Protein AF-A0A952S7L9-F1 (afdb_monomer_lite)

Radius of gyration: 19.77 Å; chains: 1; bounding box: 55×41×51 Å

Secondary structure (DSSP, 8-state):
----SS---------------------------PPPSS-HHHHHHHHH--SHHHHHHHHHHHHHHHHHHTT---S-----TTTTTTS-PPP---HHHHHHHHHHHHHHHHHHHHHHHHH-TTTTT-STTTT-HHHHHHHHHHHHHHHHHHHHHHHHHH---HHHHHHHHHHHHHHHHHHHHHTTSPPPP-

Sequence (190 aa):
MKTTFFSRIGSLAFRCAASGICLLCLASVSDGQRRDYLIDEEIEIVRENQDIDVRIDVLVKMIDRRFTAIGSDTGGWKIKDKESPVWGTLPELSRADTLWDIRQIMTKAMEDIDTIAERDSDALMQNRTSGKLFPKAVKSLEKAAKRYLPKLRELSAAITDDRERGPVETLIEMCEDIIQAASTIPEPKK

pLDDT: mean 82.58, std 19.31, range [35.84, 98.56]

Foldseek 3Di:
DDDDPDDDDDDDDDDDDDDDDDDDDPPPPDPPPPDDLADPLLVVCLVVPPQLLSNLVSLLVVLQVLCVVLVHHLVDDDDDPVCDVSRDDDDPDDNLSSLVSSLVSLVVNSVSLVVLVVVDVVCCQDDPPGNQRSLSSLVVLLVSLVSCQVSLVVVLVVDPDPSNNVSSVSSNVSSVVSNVVSVVRDHGDD

Structure (mmCIF, N/CA/C/O backbone):
data_AF-A0A952S7L9-F1
#
_entry.id   AF-A0A952S7L9-F1
#
loop_
_atom_site.group_PDB
_atom_site.id
_atom_site.type_symbol
_atom_site.label_atom_id
_atom_site.label_alt_id
_atom_site.label_comp_id
_atom_site.label_asym_id
_atom_site.label_entity_id
_atom_site.label_seq_id
_atom_site.pdbx_PDB_ins_code
_atom_site.Cartn_x
_atom_site.Cartn_y
_atom_site.Cartn_z
_atom_site.occupancy
_atom_site.B_iso_or_equiv
_atom_site.auth_seq_id
_atom_site.auth_comp_id
_atom_site.auth_asym_id
_atom_site.auth_atom_id
_atom_site.pdbx_PDB_model_num
ATOM 1 N N . MET A 1 1 ? 13.095 4.972 15.370 1.00 35.84 1 MET A N 1
ATOM 2 C CA . MET A 1 1 ? 13.728 3.718 14.912 1.00 35.84 1 MET A CA 1
ATOM 3 C C . MET A 1 1 ? 13.575 3.725 13.398 1.00 35.84 1 MET A C 1
ATOM 5 O O . MET A 1 1 ? 12.464 3.582 12.930 1.00 35.84 1 MET A O 1
ATOM 9 N N . LYS A 1 2 ? 14.619 4.117 12.655 1.00 37.62 2 LYS A N 1
ATOM 10 C CA . LYS A 1 2 ? 14.550 4.361 11.203 1.00 37.62 2 LYS A CA 1
ATOM 11 C C . LYS A 1 2 ? 14.842 3.049 10.479 1.00 37.62 2 LYS A C 1
ATOM 13 O O . LYS A 1 2 ? 15.997 2.630 10.451 1.00 37.62 2 LYS A O 1
ATOM 18 N N . THR A 1 3 ? 13.822 2.377 9.964 1.00 43.84 3 THR A N 1
ATOM 19 C CA . THR A 1 3 ? 14.004 1.233 9.068 1.00 43.84 3 THR A CA 1
ATOM 20 C C . THR A 1 3 ? 14.387 1.744 7.686 1.00 43.84 3 THR A C 1
ATOM 22 O O . THR A 1 3 ? 13.720 2.569 7.079 1.00 43.84 3 THR A O 1
ATOM 25 N N . THR A 1 4 ? 15.563 1.309 7.263 1.00 44.88 4 THR A N 1
ATOM 26 C CA . THR A 1 4 ? 16.287 1.683 6.055 1.00 44.88 4 THR A CA 1
ATOM 27 C C . THR A 1 4 ? 15.625 1.103 4.808 1.00 44.88 4 THR A C 1
ATOM 29 O O . THR A 1 4 ? 15.735 -0.096 4.578 1.00 44.88 4 THR A O 1
ATOM 32 N N . PHE A 1 5 ? 15.018 1.966 3.994 1.00 50.28 5 PHE A N 1
ATOM 33 C CA . PHE A 1 5 ? 14.479 1.641 2.668 1.00 50.28 5 PHE A CA 1
ATOM 34 C C . PHE A 1 5 ? 15.572 1.538 1.575 1.00 50.28 5 PHE A C 1
ATOM 36 O O . PHE A 1 5 ? 15.296 1.075 0.485 1.00 50.28 5 PHE A O 1
ATOM 43 N N . PHE A 1 6 ? 16.833 1.933 1.843 1.00 52.16 6 PHE A N 1
ATOM 44 C CA . PHE A 1 6 ? 17.870 2.013 0.788 1.00 52.16 6 PHE A CA 1
ATOM 45 C C . PHE A 1 6 ? 19.322 1.703 1.205 1.00 52.16 6 PHE A C 1
ATOM 47 O O . PHE A 1 6 ? 20.266 2.263 0.652 1.00 52.16 6 PHE A O 1
ATOM 54 N N . SER A 1 7 ? 19.578 0.838 2.192 1.00 40.75 7 SER A N 1
ATOM 55 C CA . SER A 1 7 ? 20.981 0.556 2.550 1.00 40.75 7 SER A CA 1
ATOM 56 C C . SER A 1 7 ? 21.203 -0.817 3.155 1.00 40.75 7 SER A C 1
ATOM 58 O O . SER A 1 7 ? 21.017 -0.961 4.359 1.00 40.75 7 SER A O 1
ATOM 60 N N . ARG A 1 8 ? 21.665 -1.783 2.339 1.00 45.47 8 ARG A N 1
ATOM 61 C CA . ARG A 1 8 ? 22.588 -2.869 2.740 1.00 45.47 8 ARG A CA 1
ATOM 62 C C . ARG A 1 8 ? 23.403 -3.397 1.550 1.00 45.47 8 ARG A C 1
ATOM 64 O O . ARG A 1 8 ? 23.177 -4.497 1.060 1.00 45.47 8 ARG A O 1
ATOM 71 N N . ILE A 1 9 ? 24.421 -2.636 1.151 1.00 46.72 9 ILE A N 1
ATOM 72 C CA . ILE A 1 9 ? 25.594 -3.172 0.447 1.00 46.72 9 ILE A CA 1
ATOM 73 C C . ILE A 1 9 ? 26.689 -3.403 1.494 1.00 46.72 9 ILE A C 1
ATOM 75 O O . ILE A 1 9 ? 27.082 -2.475 2.194 1.00 46.72 9 ILE A O 1
ATOM 79 N N . GLY A 1 10 ? 27.195 -4.636 1.558 1.00 36.59 10 GLY A N 1
ATOM 80 C CA . GLY A 1 10 ? 28.499 -4.959 2.140 1.00 36.59 10 GLY A CA 1
ATOM 81 C C . GLY A 1 10 ? 28.515 -5.306 3.632 1.00 36.59 10 GLY A C 1
ATOM 82 O O . GLY A 1 10 ? 28.509 -4.442 4.497 1.00 36.59 10 GLY A O 1
ATOM 83 N N . SER A 1 11 ? 28.683 -6.588 3.950 1.00 38.06 11 SER A N 1
ATOM 84 C CA . SER A 1 11 ? 30.008 -7.144 4.268 1.00 38.06 11 SER A CA 1
ATOM 85 C C . SER A 1 11 ? 29.859 -8.412 5.108 1.00 38.06 11 SER A C 1
ATOM 87 O O . SER A 1 11 ? 29.390 -8.407 6.246 1.00 38.06 11 SER A O 1
ATOM 89 N N . LEU A 1 12 ? 30.258 -9.513 4.483 1.00 43.88 12 LEU A N 1
ATOM 90 C CA . LEU A 1 12 ? 30.374 -10.852 5.029 1.00 43.88 12 LEU A CA 1
ATOM 91 C C . LEU A 1 12 ? 31.632 -10.902 5.915 1.00 43.88 12 LEU A C 1
ATOM 93 O O . LEU A 1 12 ? 32.733 -10.686 5.415 1.00 43.88 12 LEU A O 1
ATOM 97 N N . ALA A 1 13 ? 31.508 -11.221 7.204 1.00 44.34 13 ALA A N 1
ATOM 98 C CA . ALA A 1 13 ? 32.660 -11.623 8.014 1.00 44.34 13 ALA A CA 1
ATOM 99 C C . ALA A 1 13 ? 32.250 -12.631 9.092 1.00 44.34 13 ALA A C 1
ATOM 101 O O . ALA A 1 13 ? 31.843 -12.315 10.206 1.00 44.34 13 ALA A O 1
ATOM 102 N N . PHE A 1 14 ? 32.383 -13.877 8.669 1.00 45.28 14 PHE A N 1
ATOM 103 C CA . PHE A 1 14 ? 32.383 -15.128 9.401 1.00 45.28 14 PHE A CA 1
ATOM 104 C C . PHE A 1 14 ? 33.461 -15.144 10.497 1.00 45.28 14 PHE A C 1
ATOM 106 O O . PHE A 1 14 ? 34.633 -15.021 10.154 1.00 45.28 14 PHE A O 1
ATOM 113 N N . ARG A 1 15 ? 33.114 -15.384 11.772 1.00 50.47 15 ARG A N 1
ATOM 114 C CA . ARG A 1 15 ? 34.020 -16.027 12.748 1.00 50.47 15 ARG A CA 1
ATOM 115 C C . ARG A 1 15 ? 33.256 -16.808 13.821 1.00 50.47 15 ARG A C 1
ATOM 117 O O . ARG A 1 15 ? 32.586 -16.239 14.674 1.00 50.47 15 ARG A O 1
ATOM 124 N N . CYS A 1 16 ? 33.432 -18.125 13.761 1.00 43.03 16 CYS A N 1
ATOM 125 C CA . CYS A 1 16 ? 33.101 -19.110 14.781 1.00 43.03 16 CYS A CA 1
ATOM 126 C C . CYS A 1 16 ? 33.876 -18.877 16.088 1.00 43.03 16 CYS A C 1
ATOM 128 O O . CYS A 1 16 ? 35.082 -18.640 16.049 1.00 43.03 16 CYS A O 1
ATOM 130 N N . ALA A 1 17 ? 33.221 -19.097 17.227 1.00 48.28 17 ALA A N 1
ATOM 131 C CA . ALA A 1 17 ? 33.862 -19.587 18.446 1.00 48.28 17 ALA A CA 1
ATOM 132 C C . ALA A 1 17 ? 32.825 -20.359 19.275 1.00 48.28 17 ALA A C 1
ATOM 134 O O . ALA A 1 17 ? 31.768 -19.838 19.621 1.00 48.28 17 ALA A O 1
ATOM 135 N N . ALA A 1 18 ? 33.126 -21.631 19.519 1.00 50.91 18 ALA A N 1
ATOM 136 C CA . ALA A 1 18 ? 32.306 -22.586 20.244 1.00 50.91 18 ALA A CA 1
ATOM 137 C C . ALA A 1 18 ? 32.380 -22.371 21.763 1.00 50.91 18 ALA A C 1
ATOM 139 O O . ALA A 1 18 ? 33.457 -22.094 22.284 1.00 50.91 18 ALA A O 1
ATOM 140 N N . SER A 1 19 ? 31.272 -22.598 22.474 1.00 53.25 19 SER A N 1
ATOM 141 C CA . SER A 1 19 ? 31.301 -23.195 23.816 1.00 53.25 19 SER A CA 1
ATOM 142 C C . SER A 1 19 ? 29.902 -23.661 24.218 1.00 53.25 19 SER A C 1
ATOM 144 O O . SER A 1 19 ? 28.933 -22.912 24.114 1.00 53.25 19 SER A O 1
ATOM 146 N N . GLY A 1 20 ? 29.799 -24.932 24.604 1.00 54.19 20 GLY A N 1
ATOM 147 C CA . GLY A 1 20 ? 28.541 -25.631 24.833 1.00 54.19 20 GLY A CA 1
ATOM 148 C C . GLY A 1 20 ? 27.925 -25.364 26.202 1.00 54.19 20 GLY A C 1
ATOM 149 O O . GLY A 1 20 ? 28.602 -25.455 27.220 1.00 54.19 20 GLY A O 1
ATOM 150 N N . ILE A 1 21 ? 26.611 -25.133 26.198 1.00 59.97 21 ILE A N 1
ATOM 151 C CA . ILE A 1 21 ? 25.684 -25.307 27.319 1.00 59.97 21 ILE A CA 1
ATOM 152 C C . ILE A 1 21 ? 24.427 -25.961 26.731 1.00 59.97 21 ILE A C 1
ATOM 154 O O . ILE A 1 21 ? 23.798 -25.427 25.820 1.00 59.97 21 ILE A O 1
ATOM 158 N N . CYS A 1 22 ? 24.101 -27.154 27.227 1.00 51.38 22 CYS A N 1
ATOM 159 C CA . CYS A 1 22 ? 22.925 -27.927 26.845 1.00 51.38 22 CYS A CA 1
ATOM 160 C C . CYS A 1 22 ? 21.703 -27.349 27.575 1.00 51.38 22 CYS A C 1
ATOM 162 O O . CYS A 1 22 ? 21.487 -27.637 28.752 1.00 51.38 22 CYS A O 1
ATOM 164 N N . LEU A 1 23 ? 20.945 -26.489 26.888 1.00 55.47 23 LEU A N 1
ATOM 165 C CA . LEU A 1 23 ? 19.723 -25.861 27.390 1.00 55.47 23 LEU A CA 1
ATOM 166 C C . LEU A 1 23 ? 18.498 -26.665 26.927 1.00 55.47 23 LEU A C 1
ATOM 168 O O . LEU A 1 23 ? 18.340 -26.937 25.740 1.00 55.47 23 LEU A O 1
ATOM 172 N N . LEU A 1 24 ? 17.641 -27.040 27.876 1.00 47.09 24 LEU A N 1
ATOM 173 C CA . LEU A 1 24 ? 16.352 -27.705 27.668 1.00 47.09 24 LEU A CA 1
ATOM 174 C C . LEU A 1 24 ? 15.485 -26.945 26.646 1.00 47.09 24 LEU A C 1
ATOM 176 O O . LEU A 1 24 ? 14.981 -25.860 26.932 1.00 47.09 24 LEU A O 1
ATOM 180 N N . CYS A 1 25 ? 15.291 -27.528 25.462 1.00 45.00 25 CYS A N 1
ATOM 181 C CA . CYS A 1 25 ? 14.387 -27.012 24.440 1.00 45.00 25 CYS A CA 1
ATOM 182 C C . CYS A 1 25 ? 12.934 -27.365 24.790 1.00 45.00 25 CYS A C 1
ATOM 184 O O . CYS A 1 25 ? 12.420 -28.405 24.381 1.00 45.00 25 CYS A O 1
ATOM 186 N N . LEU A 1 26 ? 12.253 -26.480 25.517 1.00 52.62 26 LEU A N 1
ATOM 187 C CA . LEU A 1 26 ? 10.797 -26.393 25.433 1.00 52.62 26 LEU A CA 1
ATOM 188 C C . LEU A 1 26 ? 10.470 -25.787 24.065 1.00 52.62 26 LEU A C 1
ATOM 190 O O . LEU A 1 26 ? 10.567 -24.578 23.871 1.00 52.62 26 LEU A O 1
ATOM 194 N N . ALA A 1 27 ? 10.151 -26.642 23.095 1.00 50.84 27 ALA A N 1
ATOM 195 C CA . ALA A 1 27 ? 9.596 -26.216 21.821 1.00 50.84 27 ALA A CA 1
ATOM 196 C C . ALA A 1 27 ? 8.158 -25.737 22.055 1.00 50.84 27 ALA A C 1
ATOM 198 O O . ALA A 1 27 ? 7.199 -26.490 21.900 1.00 50.84 27 ALA A O 1
ATOM 199 N N . SER A 1 28 ? 7.996 -24.478 22.453 1.00 52.97 28 SER A N 1
ATOM 200 C CA . SER A 1 28 ? 6.755 -23.759 22.198 1.00 52.97 28 SER A CA 1
ATOM 201 C C . SER A 1 28 ? 6.639 -23.629 20.682 1.00 52.97 28 SER A C 1
ATOM 203 O O . SER A 1 28 ? 7.270 -22.769 20.066 1.00 52.97 28 SER A O 1
ATOM 205 N N . VAL A 1 29 ? 5.848 -24.511 20.069 1.00 47.50 29 VAL A N 1
ATOM 206 C CA . VAL A 1 29 ? 5.261 -24.253 18.753 1.00 47.50 29 VAL A CA 1
ATOM 207 C C . VAL A 1 29 ? 4.330 -23.067 18.966 1.00 47.50 29 VAL A C 1
ATOM 209 O O . VAL A 1 29 ? 3.180 -23.208 19.365 1.00 47.50 29 VAL A O 1
ATOM 212 N N . SER A 1 30 ? 4.887 -21.866 18.851 1.00 47.28 30 SER A N 1
ATOM 213 C CA . SER A 1 30 ? 4.086 -20.663 18.737 1.00 47.28 30 SER A CA 1
ATOM 214 C C . SER A 1 30 ? 3.396 -20.767 17.384 1.00 47.28 30 SER A C 1
ATOM 216 O O . SER A 1 30 ? 4.082 -20.852 16.363 1.00 47.28 30 SER A O 1
ATOM 218 N N . ASP A 1 31 ? 2.063 -20.809 17.389 1.00 43.19 31 ASP A N 1
ATOM 219 C CA . ASP A 1 31 ? 1.217 -20.597 16.214 1.00 43.19 31 ASP A CA 1
ATOM 220 C C . ASP A 1 31 ? 1.485 -19.191 15.662 1.00 43.19 31 ASP A C 1
ATOM 222 O O . ASP A 1 31 ? 0.776 -18.219 15.902 1.00 43.19 31 ASP A O 1
ATOM 226 N N . GLY A 1 32 ? 2.604 -19.078 14.958 1.00 48.06 32 GLY A N 1
ATOM 227 C CA . GLY A 1 32 ? 2.988 -17.958 14.123 1.00 48.06 32 GLY A CA 1
ATOM 228 C C . GLY A 1 32 ? 2.633 -18.232 12.669 1.00 48.06 32 GLY A C 1
ATOM 229 O O . GLY A 1 32 ? 3.338 -17.738 11.787 1.00 48.06 32 GLY A O 1
ATOM 230 N N . GLN A 1 33 ? 1.588 -19.028 12.396 1.00 54.66 33 GLN A N 1
ATOM 231 C CA . GLN A 1 33 ? 0.981 -19.056 11.068 1.00 54.66 33 GLN A CA 1
ATOM 232 C C . GLN A 1 33 ? 0.380 -17.673 10.826 1.00 54.66 33 GLN A C 1
ATOM 234 O O . GLN A 1 33 ? -0.741 -17.363 11.224 1.00 54.66 33 GLN A O 1
ATOM 239 N N . ARG A 1 34 ? 1.201 -16.797 10.241 1.00 64.12 34 ARG A N 1
ATOM 240 C CA . ARG A 1 34 ? 0.774 -15.489 9.763 1.00 64.12 34 ARG A CA 1
ATOM 241 C C . ARG A 1 34 ? -0.395 -15.733 8.819 1.00 64.12 34 ARG A C 1
ATOM 243 O O . ARG A 1 34 ? -0.243 -16.477 7.857 1.00 64.12 34 ARG A O 1
ATOM 250 N N . ARG A 1 35 ? -1.544 -15.137 9.132 1.00 85.19 35 ARG A N 1
ATOM 251 C CA . ARG A 1 35 ? -2.710 -15.152 8.252 1.00 85.19 35 ARG A CA 1
ATOM 252 C C . ARG A 1 35 ? -2.297 -14.642 6.872 1.00 85.19 35 ARG A C 1
ATOM 254 O O . ARG A 1 35 ? -1.604 -13.623 6.783 1.00 85.19 35 ARG A O 1
ATOM 261 N N . ASP A 1 36 ? -2.767 -15.309 5.827 1.00 89.38 36 ASP A N 1
ATOM 262 C CA . ASP A 1 36 ? -2.655 -14.796 4.469 1.00 89.38 36 ASP A CA 1
ATOM 263 C C . ASP A 1 36 ? -3.494 -13.516 4.329 1.00 89.38 36 ASP A C 1
ATOM 265 O O . ASP A 1 36 ? -4.667 -13.463 4.699 1.00 89.38 36 ASP A O 1
ATOM 269 N N . TYR A 1 37 ? -2.865 -12.444 3.847 1.00 94.12 37 TYR A N 1
ATOM 270 C CA . TYR A 1 37 ? -3.521 -11.145 3.645 1.00 94.12 37 TYR A CA 1
ATOM 271 C C . TYR A 1 37 ? -4.165 -11.012 2.259 1.00 94.12 37 TYR A C 1
ATOM 273 O O . TYR A 1 37 ? -4.844 -10.019 1.990 1.00 94.12 37 TYR A O 1
ATOM 281 N N . LEU A 1 38 ? -3.934 -11.988 1.376 1.00 95.06 38 LEU A N 1
ATOM 282 C CA . LEU A 1 38 ? -4.536 -12.110 0.050 1.00 95.06 38 LEU A CA 1
ATOM 283 C C . LEU A 1 38 ? -5.441 -13.340 0.031 1.00 95.06 38 LEU A C 1
ATOM 285 O O . LEU A 1 38 ? -5.073 -14.371 0.587 1.00 95.06 38 LEU A O 1
ATOM 289 N N . ILE A 1 39 ? -6.589 -13.228 -0.632 1.00 94.56 39 ILE A N 1
ATOM 290 C CA . ILE A 1 39 ? -7.445 -14.386 -0.925 1.00 94.56 39 ILE A CA 1
ATOM 291 C C . ILE A 1 39 ? -6.947 -15.127 -2.169 1.00 94.56 39 ILE A C 1
ATOM 293 O O . ILE A 1 39 ? -6.214 -14.556 -2.979 1.00 94.56 39 ILE A O 1
ATOM 297 N N . ASP A 1 40 ? -7.371 -16.377 -2.342 1.00 94.56 40 ASP A N 1
ATOM 298 C CA . ASP A 1 40 ? -6.912 -17.242 -3.434 1.00 94.56 40 ASP A CA 1
ATOM 299 C C . ASP A 1 40 ? -7.136 -16.610 -4.818 1.00 94.56 40 ASP A C 1
ATOM 301 O O . ASP A 1 40 ? -6.232 -16.609 -5.654 1.00 94.56 40 ASP A O 1
ATOM 305 N N . GLU A 1 41 ? -8.286 -15.971 -5.048 1.00 95.50 41 GLU A N 1
ATOM 306 C CA . GLU A 1 41 ? -8.578 -15.290 -6.315 1.00 95.50 41 GLU A CA 1
ATOM 307 C C . GLU A 1 41 ? -7.629 -14.110 -6.564 1.00 95.50 41 GLU A C 1
ATOM 309 O O . GLU A 1 41 ? -7.140 -13.901 -7.673 1.00 95.50 41 GLU A O 1
ATOM 314 N N . GLU A 1 42 ? -7.324 -13.341 -5.519 1.00 95.50 42 GLU A N 1
ATOM 315 C CA . GLU A 1 42 ? -6.386 -12.221 -5.589 1.00 95.50 42 GLU A CA 1
ATOM 316 C C . GLU A 1 42 ? -4.958 -12.705 -5.876 1.00 95.50 42 GLU A C 1
ATOM 318 O O . GLU A 1 42 ? -4.230 -12.072 -6.650 1.00 95.50 42 GLU A O 1
ATOM 323 N N . ILE A 1 43 ? -4.567 -13.846 -5.304 1.00 95.81 43 ILE A N 1
ATOM 324 C CA . ILE A 1 43 ? -3.278 -14.488 -5.567 1.00 95.81 43 ILE A CA 1
ATOM 325 C C . ILE A 1 43 ? -3.164 -14.866 -7.046 1.00 95.81 43 ILE A C 1
ATOM 327 O O . ILE A 1 43 ? -2.137 -14.561 -7.660 1.00 95.81 43 ILE A O 1
ATOM 331 N N . GLU A 1 44 ? -4.197 -15.469 -7.633 1.00 96.38 44 GLU A N 1
ATOM 332 C CA . GLU A 1 44 ? -4.198 -15.825 -9.057 1.00 96.38 44 GLU A CA 1
ATOM 333 C C . GLU A 1 44 ? -4.104 -14.585 -9.955 1.00 96.38 44 GLU A C 1
ATOM 335 O O . GLU A 1 44 ? -3.254 -14.540 -10.844 1.00 96.38 44 GLU A O 1
ATOM 340 N N . ILE A 1 45 ? -4.844 -13.508 -9.659 1.00 96.31 45 ILE A N 1
ATOM 341 C CA . ILE A 1 45 ? -4.736 -12.251 -10.425 1.00 96.31 45 ILE A CA 1
ATOM 342 C C . ILE A 1 45 ? -3.303 -11.694 -10.360 1.00 96.31 45 ILE A C 1
ATOM 344 O O . ILE A 1 45 ? -2.751 -11.267 -11.377 1.00 96.31 45 ILE A O 1
ATOM 348 N N . VAL A 1 46 ? -2.656 -11.699 -9.191 1.00 95.94 46 VAL A N 1
ATOM 349 C CA . VAL A 1 46 ? -1.258 -11.237 -9.059 1.00 95.94 46 VAL A CA 1
ATOM 350 C C . VAL A 1 46 ? -0.287 -12.163 -9.796 1.00 95.94 46 VAL A C 1
ATOM 352 O O . VAL A 1 46 ? 0.714 -11.691 -10.341 1.00 95.94 46 VAL A O 1
ATOM 355 N N . ARG A 1 47 ? -0.562 -13.472 -9.846 1.00 94.81 47 ARG A N 1
ATOM 356 C CA . ARG A 1 47 ? 0.233 -14.449 -10.608 1.00 94.81 47 ARG A CA 1
ATOM 357 C C . ARG A 1 47 ? 0.104 -14.245 -12.116 1.00 94.81 47 ARG A C 1
ATOM 359 O O . ARG A 1 47 ? 1.109 -14.353 -12.814 1.00 94.81 47 ARG A O 1
ATOM 366 N N . GLU A 1 48 ? -1.068 -13.889 -12.620 1.00 95.06 48 GLU A N 1
ATOM 367 C CA . GLU A 1 48 ? -1.285 -13.637 -14.050 1.00 95.06 48 GLU A CA 1
ATOM 368 C C . GLU A 1 48 ? -0.675 -12.305 -14.521 1.00 95.06 48 GLU A C 1
ATOM 370 O O . GLU A 1 48 ? -0.231 -12.187 -15.664 1.00 95.06 48 GLU A O 1
ATOM 375 N N . ASN A 1 49 ? -0.584 -11.308 -13.636 1.00 93.62 49 ASN A N 1
ATOM 376 C CA . ASN A 1 49 ? -0.091 -9.967 -13.957 1.00 93.62 49 ASN A CA 1
ATOM 377 C C . ASN A 1 49 ? 1.366 -9.782 -13.503 1.00 93.62 49 ASN A C 1
ATOM 379 O O . ASN A 1 49 ? 1.639 -9.208 -12.450 1.00 93.62 49 ASN A O 1
ATOM 383 N N . GLN A 1 50 ? 2.317 -10.282 -14.300 1.00 90.06 50 GLN A N 1
ATOM 384 C CA . GLN A 1 50 ? 3.755 -10.208 -13.983 1.00 90.06 50 GLN A CA 1
ATOM 385 C C . GLN A 1 50 ? 4.434 -8.893 -14.402 1.00 90.06 50 GLN A C 1
ATOM 387 O O . GLN A 1 50 ? 5.497 -8.569 -13.872 1.00 90.06 50 GLN A O 1
ATOM 392 N N . ASP A 1 51 ? 3.844 -8.131 -15.326 1.00 90.00 51 ASP A N 1
ATOM 393 C CA . ASP A 1 51 ? 4.369 -6.818 -15.711 1.00 90.00 51 ASP A CA 1
ATOM 394 C C . ASP A 1 51 ? 4.200 -5.827 -14.548 1.00 90.00 51 ASP A C 1
ATOM 396 O O . ASP A 1 51 ? 3.111 -5.700 -13.988 1.00 90.00 51 ASP A O 1
ATOM 400 N N . ILE A 1 52 ? 5.284 -5.139 -14.160 1.00 91.31 52 ILE A N 1
ATOM 401 C CA . ILE A 1 52 ? 5.338 -4.371 -12.902 1.00 91.31 52 ILE A CA 1
ATOM 402 C C . ILE A 1 52 ? 4.263 -3.283 -12.813 1.00 91.31 52 ILE A C 1
ATOM 404 O O . ILE A 1 52 ? 3.668 -3.098 -11.758 1.00 91.31 52 ILE A O 1
ATOM 408 N N . ASP A 1 53 ? 3.956 -2.588 -13.907 1.00 92.50 53 ASP A N 1
ATOM 409 C CA . ASP A 1 53 ? 2.913 -1.562 -13.913 1.00 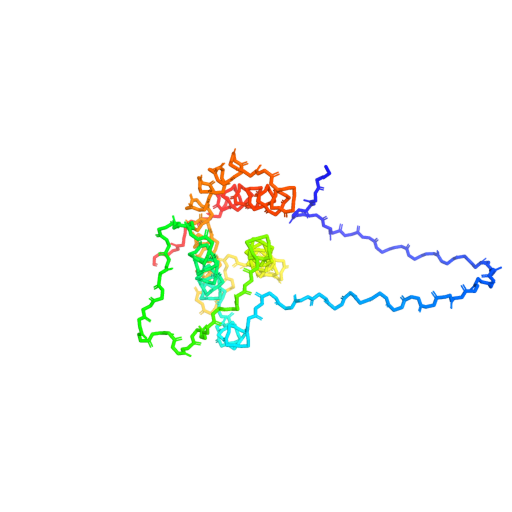92.50 53 ASP A CA 1
ATOM 410 C C . ASP A 1 53 ? 1.527 -2.162 -13.667 1.00 92.50 53 ASP A C 1
ATOM 412 O O . ASP A 1 53 ? 0.780 -1.661 -12.828 1.00 92.50 53 ASP A O 1
ATOM 416 N N . VAL A 1 54 ? 1.211 -3.273 -14.334 1.00 94.12 54 VAL A N 1
ATOM 417 C CA . VAL A 1 54 ? -0.076 -3.958 -14.172 1.00 94.12 54 VAL A CA 1
ATOM 418 C C . VAL A 1 54 ? -0.185 -4.605 -12.791 1.00 94.12 54 VAL A C 1
ATOM 420 O O . VAL A 1 54 ? -1.239 -4.545 -12.159 1.00 94.12 54 VAL A O 1
ATOM 423 N N . ARG A 1 55 ? 0.909 -5.178 -12.282 1.00 95.38 55 ARG A N 1
ATOM 424 C CA . ARG A 1 55 ? 0.970 -5.777 -10.946 1.00 95.38 55 ARG A CA 1
ATOM 425 C C . ARG A 1 55 ? 0.719 -4.752 -9.848 1.00 95.38 55 ARG A C 1
ATOM 427 O O . ARG A 1 55 ? -0.090 -5.004 -8.958 1.00 95.38 55 ARG A O 1
ATOM 434 N N . ILE A 1 56 ? 1.370 -3.590 -9.922 1.00 97.12 56 ILE A N 1
ATOM 435 C CA . ILE A 1 56 ? 1.136 -2.498 -8.972 1.00 97.12 56 ILE A CA 1
ATOM 436 C C . ILE A 1 56 ? -0.302 -1.987 -9.083 1.00 97.12 56 ILE A C 1
ATOM 438 O O . ILE A 1 56 ? -0.947 -1.799 -8.054 1.00 97.12 56 ILE A O 1
ATOM 442 N N . ASP A 1 57 ? -0.853 -1.851 -10.292 1.00 96.88 57 ASP A N 1
ATOM 443 C CA . ASP A 1 57 ? -2.262 -1.478 -10.472 1.00 96.88 57 ASP A CA 1
ATOM 444 C C . ASP A 1 57 ? -3.215 -2.487 -9.806 1.00 96.88 57 ASP A C 1
ATOM 446 O O . ASP A 1 57 ? -4.194 -2.091 -9.171 1.00 96.88 57 ASP A O 1
ATOM 450 N N . VAL A 1 58 ? -2.936 -3.788 -9.915 1.00 97.25 58 VAL A N 1
ATOM 451 C CA . VAL A 1 58 ? -3.701 -4.852 -9.248 1.00 97.25 58 VAL A CA 1
ATOM 452 C C . VAL A 1 58 ? -3.621 -4.723 -7.723 1.00 97.25 58 VAL A C 1
ATOM 454 O O . VAL A 1 58 ? -4.663 -4.725 -7.066 1.00 97.25 58 VAL A O 1
ATOM 457 N N . LEU A 1 59 ? -2.427 -4.543 -7.150 1.00 98.19 59 LEU A N 1
ATOM 458 C CA . LEU A 1 59 ? -2.255 -4.369 -5.700 1.00 98.19 59 LEU A CA 1
ATOM 459 C C . LEU A 1 59 ? -2.945 -3.090 -5.191 1.00 98.19 59 LEU A C 1
ATOM 461 O O . LEU A 1 59 ? -3.600 -3.105 -4.149 1.00 98.19 59 LEU A O 1
ATOM 465 N N . VAL A 1 60 ? -2.882 -1.994 -5.953 1.00 98.19 60 VAL A N 1
ATOM 466 C CA . VAL A 1 60 ? -3.599 -0.744 -5.649 1.00 98.19 60 VAL A CA 1
ATOM 467 C C . VAL A 1 60 ? -5.111 -0.975 -5.608 1.00 98.19 60 VAL A C 1
ATOM 469 O O . VAL A 1 60 ? -5.765 -0.509 -4.675 1.00 98.19 60 VAL A O 1
ATOM 472 N N . LYS A 1 61 ? -5.669 -1.738 -6.556 1.00 97.12 61 LYS A N 1
ATOM 473 C CA . LYS A 1 61 ? -7.095 -2.107 -6.543 1.00 97.12 61 LYS A CA 1
ATOM 474 C C . LYS A 1 61 ? -7.461 -2.924 -5.306 1.00 97.12 61 LYS A C 1
ATOM 476 O O . LYS A 1 61 ? -8.497 -2.664 -4.703 1.00 97.12 61 LYS A O 1
ATOM 481 N N . MET A 1 62 ? -6.620 -3.871 -4.889 1.00 97.31 62 MET A N 1
ATOM 482 C CA . MET A 1 62 ? -6.849 -4.653 -3.664 1.00 97.31 62 MET A CA 1
ATOM 483 C C . MET A 1 62 ? -6.894 -3.774 -2.410 1.00 97.31 62 MET A C 1
ATOM 485 O O . MET A 1 62 ? -7.714 -4.013 -1.519 1.00 97.31 62 MET A O 1
ATOM 489 N N . ILE A 1 63 ? -6.045 -2.742 -2.354 1.00 97.81 63 ILE A N 1
ATOM 490 C CA . ILE A 1 63 ? -6.053 -1.737 -1.285 1.00 97.81 63 ILE A CA 1
ATOM 491 C C . ILE A 1 63 ? -7.355 -0.924 -1.320 1.00 97.81 63 ILE A C 1
ATOM 493 O O . ILE A 1 63 ? -8.021 -0.808 -0.293 1.00 97.81 63 ILE A O 1
ATOM 497 N N . ASP A 1 64 ? -7.763 -0.422 -2.490 1.00 97.06 64 ASP A N 1
ATOM 498 C CA . ASP A 1 64 ? -9.013 0.339 -2.656 1.00 97.06 64 ASP A CA 1
ATOM 499 C C . ASP A 1 64 ? -10.250 -0.467 -2.197 1.00 97.06 64 ASP A C 1
ATOM 501 O O . ASP A 1 64 ? -11.142 0.061 -1.522 1.00 97.06 64 ASP A O 1
ATOM 505 N N . ARG A 1 65 ? -10.287 -1.777 -2.485 1.00 95.44 65 ARG A N 1
ATOM 506 C CA . ARG A 1 65 ? -11.355 -2.676 -2.007 1.00 95.44 65 ARG A CA 1
ATOM 507 C C . ARG A 1 65 ? -11.402 -2.766 -0.487 1.00 95.44 65 ARG A C 1
ATOM 509 O O . ARG A 1 65 ? -12.481 -2.702 0.095 1.00 95.44 65 ARG A O 1
ATOM 516 N N . ARG A 1 66 ? -10.245 -2.911 0.158 1.00 95.94 66 ARG A N 1
ATOM 517 C CA . ARG A 1 66 ? -10.150 -3.032 1.620 1.00 95.94 66 ARG A CA 1
ATOM 518 C C . ARG A 1 66 ? -10.465 -1.712 2.322 1.00 95.94 66 ARG A C 1
ATOM 520 O O . ARG A 1 66 ? -11.130 -1.724 3.352 1.00 95.94 66 ARG A O 1
ATOM 527 N N . PHE A 1 67 ? -10.096 -0.575 1.733 1.00 96.25 67 PHE A N 1
ATOM 528 C CA . PHE A 1 67 ? -10.553 0.740 2.195 1.00 96.25 67 PHE A CA 1
ATOM 529 C C . PHE A 1 67 ? -12.080 0.880 2.117 1.00 96.25 67 PHE A C 1
ATOM 531 O O . PHE A 1 67 ? -12.714 1.330 3.074 1.00 96.25 67 PHE A O 1
ATOM 538 N N . THR A 1 68 ? -12.682 0.403 1.024 1.00 94.38 68 THR A N 1
ATOM 539 C CA . THR A 1 68 ? -14.144 0.356 0.878 1.00 94.38 68 THR A CA 1
ATOM 540 C C . THR A 1 68 ? -14.788 -0.533 1.948 1.00 94.38 68 THR A C 1
ATOM 542 O O . THR A 1 68 ? -15.800 -0.143 2.527 1.00 94.38 68 THR A O 1
ATOM 545 N N . ALA A 1 69 ? -14.184 -1.683 2.271 1.00 93.69 69 ALA A N 1
ATOM 546 C CA . ALA A 1 69 ? -14.686 -2.609 3.291 1.00 93.69 69 ALA A CA 1
ATOM 547 C C . ALA A 1 69 ? -14.727 -2.001 4.706 1.00 93.69 69 ALA A C 1
ATOM 549 O O . ALA A 1 69 ? -15.636 -2.305 5.473 1.00 93.69 69 ALA A O 1
ATOM 550 N N . ILE A 1 70 ? -13.803 -1.092 5.039 1.00 94.31 70 ILE A N 1
ATOM 551 C CA . ILE A 1 70 ? -13.809 -0.363 6.323 1.0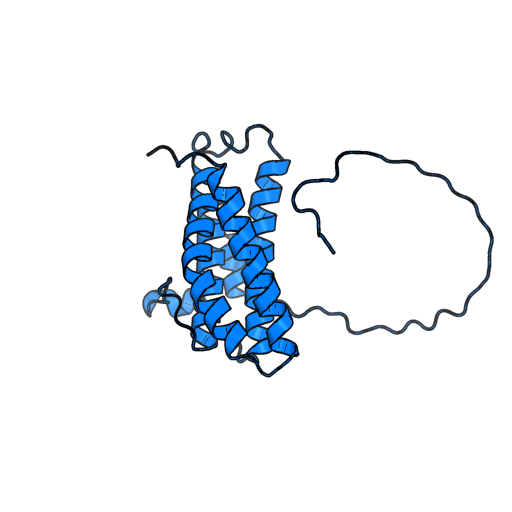0 94.31 70 ILE A CA 1
ATOM 552 C C . ILE A 1 70 ? -14.609 0.951 6.281 1.00 94.31 70 ILE A C 1
ATOM 554 O O . ILE A 1 70 ? -14.529 1.749 7.217 1.00 94.31 70 ILE A O 1
ATOM 558 N N . GLY A 1 71 ? -15.355 1.204 5.199 1.00 92.00 71 GLY A N 1
ATOM 559 C CA . GLY A 1 71 ? -16.183 2.401 5.034 1.00 92.00 71 GLY A CA 1
ATOM 560 C C . GLY A 1 71 ? -15.402 3.686 4.743 1.00 92.00 71 GLY A C 1
ATOM 561 O O . GLY A 1 71 ? -15.945 4.778 4.903 1.00 92.00 71 GLY A O 1
ATOM 562 N N . SER A 1 72 ? -14.138 3.588 4.321 1.00 90.38 72 SER A N 1
ATOM 563 C CA . SER A 1 72 ? -13.310 4.742 3.962 1.00 90.38 72 SER A CA 1
ATOM 564 C C . SER A 1 72 ? -13.160 4.822 2.444 1.00 90.38 72 SER A C 1
ATOM 566 O O . SER A 1 72 ? -12.317 4.156 1.855 1.00 90.38 72 SER A O 1
ATOM 568 N N . ASP A 1 73 ? -13.997 5.622 1.782 1.00 90.06 73 ASP A N 1
ATOM 569 C CA . ASP A 1 73 ? -13.882 5.819 0.333 1.00 90.06 73 ASP A CA 1
ATOM 570 C C . ASP A 1 73 ? -12.694 6.739 0.007 1.00 90.06 73 ASP A C 1
ATOM 572 O O . ASP A 1 73 ? -12.677 7.929 0.343 1.00 90.06 73 ASP A O 1
ATOM 576 N N . THR A 1 74 ? -11.692 6.176 -0.663 1.00 91.38 74 THR A N 1
ATOM 577 C CA . THR A 1 74 ? -10.483 6.867 -1.137 1.00 91.38 74 THR A CA 1
ATOM 578 C C . THR A 1 74 ? -10.686 7.549 -2.494 1.00 91.38 74 THR A C 1
ATOM 580 O O . THR A 1 74 ? -9.767 8.198 -3.000 1.00 91.38 74 THR A O 1
ATOM 583 N N . GLY A 1 75 ? -11.860 7.392 -3.121 1.00 90.00 75 GLY A N 1
ATOM 584 C CA . GLY A 1 75 ? -12.117 7.825 -4.498 1.00 90.00 75 GLY A CA 1
ATOM 585 C C . GLY A 1 75 ? -11.338 7.010 -5.538 1.00 90.00 75 GLY A C 1
ATOM 586 O O . GLY A 1 75 ? -11.096 7.492 -6.646 1.00 90.00 75 GLY A O 1
ATOM 587 N N . GLY A 1 76 ? -10.880 5.814 -5.157 1.00 91.56 76 GLY A N 1
ATOM 588 C CA . GLY A 1 76 ? -10.117 4.898 -5.995 1.00 91.56 76 GLY A CA 1
ATOM 589 C C . GLY A 1 76 ? -10.978 3.984 -6.868 1.00 91.56 76 GLY A C 1
ATOM 590 O O . GLY A 1 76 ? -12.118 4.296 -7.223 1.00 91.56 76 GLY A O 1
ATOM 591 N N . TRP A 1 77 ? -10.401 2.850 -7.263 1.00 93.62 77 TRP A N 1
ATOM 592 C CA . TRP A 1 77 ? -11.098 1.858 -8.076 1.00 93.62 77 TRP A CA 1
ATOM 593 C C . TRP A 1 77 ? -12.211 1.176 -7.274 1.00 93.62 77 TRP A C 1
ATOM 595 O O . TRP A 1 77 ? -12.017 0.756 -6.137 1.00 93.62 77 TRP A O 1
ATOM 605 N N . LYS A 1 78 ? -13.381 1.035 -7.900 1.00 89.25 78 LYS A N 1
ATOM 606 C CA . LYS A 1 78 ? -14.526 0.303 -7.354 1.00 89.25 78 LYS A CA 1
ATOM 607 C C . LYS A 1 78 ? -14.824 -0.886 -8.247 1.00 89.25 78 LYS A C 1
ATOM 609 O O . LYS A 1 78 ? -14.789 -0.765 -9.475 1.00 89.25 78 LYS A O 1
ATOM 614 N N . ILE A 1 79 ? -15.129 -2.015 -7.619 1.00 86.31 79 ILE A N 1
ATOM 615 C CA . ILE A 1 79 ? -15.471 -3.229 -8.345 1.00 86.31 79 ILE A CA 1
ATOM 616 C C . ILE A 1 79 ? -16.759 -3.016 -9.140 1.00 86.31 79 ILE A C 1
ATOM 618 O O . ILE A 1 79 ? -17.748 -2.494 -8.628 1.00 86.31 79 ILE A O 1
ATOM 622 N N . LYS A 1 80 ? -16.727 -3.383 -10.419 1.00 87.06 80 LYS A N 1
ATOM 623 C CA . LYS A 1 80 ? -17.915 -3.410 -11.276 1.00 87.06 80 LYS A CA 1
ATOM 624 C C . LYS A 1 80 ? -18.566 -4.783 -11.162 1.00 87.06 80 LYS A C 1
ATOM 626 O O . LYS A 1 80 ? -17.848 -5.775 -11.073 1.00 87.06 80 LYS A O 1
ATOM 631 N N . ASP A 1 81 ? -19.886 -4.862 -11.302 1.00 82.62 81 ASP A N 1
ATOM 632 C CA . ASP A 1 81 ? -20.638 -6.127 -11.191 1.00 82.62 81 ASP A CA 1
ATOM 633 C C . ASP A 1 81 ? -20.079 -7.246 -12.086 1.00 82.62 81 ASP A C 1
ATOM 635 O O . ASP A 1 81 ? -20.021 -8.406 -11.693 1.00 82.62 81 ASP A O 1
ATOM 639 N N . LYS A 1 82 ? -19.583 -6.889 -13.279 1.00 84.56 82 LYS A N 1
ATOM 640 C CA . LYS A 1 82 ? -18.980 -7.833 -14.237 1.00 84.56 82 LYS A CA 1
ATOM 641 C C . LYS A 1 82 ? -17.626 -8.396 -13.798 1.00 84.56 82 LYS A C 1
ATOM 643 O O . LYS A 1 82 ? -17.234 -9.456 -14.264 1.00 84.56 82 LYS A O 1
ATOM 648 N N . GLU A 1 83 ? -16.904 -7.673 -12.950 1.00 84.12 83 GLU A N 1
ATOM 649 C CA . GLU A 1 83 ? -15.587 -8.059 -12.436 1.00 84.12 83 GLU A CA 1
ATOM 650 C C . GLU A 1 83 ? -15.713 -8.745 -11.063 1.00 84.12 83 GLU A C 1
ATOM 652 O O . GLU A 1 83 ? -14.788 -9.425 -10.631 1.00 84.12 83 GLU A O 1
ATOM 657 N N . SER A 1 84 ? -16.882 -8.653 -10.413 1.00 84.62 84 SER A N 1
ATOM 658 C CA . SER A 1 84 ? -17.171 -9.297 -9.126 1.00 84.62 84 SER A CA 1
ATOM 659 C C . SER A 1 84 ? -16.770 -10.775 -9.020 1.00 84.62 84 SER A C 1
ATOM 661 O O . SER A 1 84 ? -16.171 -11.112 -8.002 1.00 84.62 84 SER A O 1
ATOM 663 N N . PRO A 1 85 ? -17.047 -11.663 -10.000 1.00 87.00 85 PRO A N 1
ATOM 664 C CA . PRO A 1 85 ? -16.674 -13.073 -9.867 1.00 87.00 85 PRO A CA 1
ATOM 665 C C . PRO A 1 85 ? -15.165 -13.318 -9.989 1.00 87.00 85 PRO A C 1
ATOM 667 O O . PRO A 1 85 ? -14.676 -14.301 -9.451 1.00 87.00 85 PRO A O 1
ATOM 670 N N . VAL A 1 86 ? -14.423 -12.439 -10.672 1.00 90.88 86 VAL A N 1
ATOM 671 C CA . VAL A 1 86 ? -12.968 -12.588 -10.870 1.00 90.88 86 VAL A CA 1
ATOM 672 C C . VAL A 1 86 ? -12.210 -12.262 -9.590 1.00 90.88 86 VAL A C 1
ATOM 674 O O . VAL A 1 86 ? -11.237 -12.913 -9.247 1.00 90.88 86 VAL A O 1
ATOM 677 N N . TRP A 1 87 ? -12.667 -11.240 -8.877 1.00 91.62 87 TRP A N 1
ATOM 678 C CA . TRP A 1 87 ? -11.998 -10.707 -7.696 1.00 91.62 87 TRP A CA 1
ATOM 679 C C . TRP A 1 87 ? -12.399 -11.405 -6.389 1.00 91.62 87 TRP A C 1
ATOM 681 O O . TRP A 1 87 ? -11.887 -11.029 -5.334 1.00 91.62 87 TRP A O 1
ATOM 691 N N . GLY A 1 88 ? -13.339 -12.351 -6.427 1.00 90.69 88 GLY A N 1
ATOM 692 C CA . GLY A 1 88 ? -13.825 -13.059 -5.242 1.00 90.69 88 GLY A CA 1
ATOM 693 C C . GLY A 1 88 ? -14.553 -12.168 -4.226 1.00 90.69 88 GLY A C 1
ATOM 694 O O . GLY A 1 88 ? -14.699 -10.950 -4.396 1.00 90.69 88 GLY A O 1
ATOM 695 N N . THR A 1 89 ? -15.019 -12.785 -3.140 1.00 89.62 89 THR A N 1
ATOM 696 C CA . THR A 1 89 ? -15.649 -12.079 -2.011 1.00 89.62 89 THR A CA 1
ATOM 697 C C . THR A 1 89 ? -14.591 -11.764 -0.962 1.00 89.62 89 THR A C 1
ATOM 699 O O . THR A 1 89 ? -13.780 -12.624 -0.632 1.00 89.62 89 THR A O 1
ATOM 702 N N . LEU A 1 90 ? -14.583 -10.537 -0.431 1.00 89.31 90 LEU A N 1
ATOM 703 C CA . LEU A 1 90 ? -13.675 -10.209 0.667 1.00 89.31 90 LEU A CA 1
ATOM 704 C C . LEU A 1 90 ? -14.091 -10.960 1.941 1.00 89.31 90 LEU A C 1
ATOM 706 O O . LEU A 1 90 ? -15.287 -11.023 2.231 1.00 89.31 90 LEU A O 1
ATOM 710 N N . PRO A 1 91 ? -13.131 -11.481 2.723 1.00 87.06 91 PRO A N 1
ATOM 711 C CA . PRO A 1 91 ? -13.436 -12.094 4.004 1.00 87.06 91 PRO A CA 1
ATOM 712 C C . PRO A 1 91 ? -13.995 -11.046 4.974 1.00 87.06 91 PRO A C 1
ATOM 714 O O . PRO A 1 91 ? -13.551 -9.895 4.990 1.00 87.06 91 PRO A O 1
ATOM 717 N N . GLU A 1 92 ? -14.952 -11.452 5.808 1.00 89.44 92 GLU A N 1
ATOM 718 C CA . GLU A 1 92 ? -15.468 -10.619 6.897 1.00 89.44 92 GLU A CA 1
ATOM 719 C C . GLU A 1 92 ? -14.419 -10.537 8.014 1.00 89.44 92 GLU A C 1
ATOM 721 O O . GLU A 1 92 ? -14.350 -11.380 8.907 1.00 89.44 92 GLU A O 1
ATOM 726 N N . LEU A 1 93 ? -13.546 -9.535 7.923 1.00 91.50 93 LEU A N 1
ATOM 727 C CA . LEU A 1 93 ? -12.474 -9.289 8.883 1.00 91.50 93 LEU A CA 1
ATOM 728 C C . LEU A 1 93 ? -12.812 -8.126 9.813 1.00 91.50 93 LEU A C 1
ATOM 730 O O . LEU A 1 93 ? -13.607 -7.241 9.491 1.00 91.50 93 LEU A O 1
ATOM 734 N N . SER A 1 94 ? -12.142 -8.089 10.967 1.00 94.38 94 SER A N 1
ATOM 735 C CA . SER A 1 94 ? -12.182 -6.901 11.814 1.00 94.38 94 SER A CA 1
ATOM 736 C C . SER A 1 94 ? -11.556 -5.703 11.089 1.00 94.38 94 SER A C 1
ATOM 738 O O . SER A 1 94 ? -10.719 -5.843 10.188 1.00 94.38 94 SER A O 1
ATOM 740 N N . ARG A 1 95 ? -11.927 -4.488 11.498 1.00 95.12 95 ARG A N 1
ATOM 741 C CA . ARG A 1 95 ? -11.354 -3.262 10.928 1.00 95.12 95 ARG A CA 1
ATOM 742 C C . ARG A 1 95 ? -9.835 -3.197 11.125 1.00 95.12 95 ARG A C 1
ATOM 744 O O . ARG A 1 95 ? -9.117 -2.890 10.176 1.00 95.12 95 ARG A O 1
ATOM 751 N N . ALA A 1 96 ? -9.341 -3.572 12.307 1.00 94.81 96 ALA A N 1
ATOM 752 C CA . ALA A 1 96 ? -7.909 -3.667 12.596 1.00 94.81 96 ALA A CA 1
ATOM 753 C C . ALA A 1 96 ? -7.194 -4.689 11.694 1.00 94.81 96 ALA A C 1
ATOM 755 O O . ALA A 1 96 ? -6.112 -4.414 11.174 1.00 94.81 96 ALA A O 1
ATOM 756 N N . ASP A 1 97 ? -7.816 -5.845 11.460 1.00 95.19 97 ASP A N 1
ATOM 757 C CA . ASP A 1 97 ? -7.290 -6.878 10.565 1.00 95.19 97 ASP A CA 1
ATOM 758 C C . ASP A 1 97 ? -7.247 -6.427 9.106 1.00 95.19 97 ASP A C 1
ATOM 760 O O . ASP A 1 97 ? -6.289 -6.731 8.398 1.00 95.19 97 ASP A O 1
ATOM 764 N N . THR A 1 98 ? -8.252 -5.668 8.675 1.00 96.25 98 THR A N 1
ATOM 765 C CA . THR A 1 98 ? -8.313 -5.109 7.321 1.00 96.25 98 THR A CA 1
ATOM 766 C C . THR A 1 98 ? -7.253 -4.024 7.124 1.00 96.25 98 THR A C 1
ATOM 768 O O . THR A 1 98 ? -6.594 -3.975 6.088 1.00 96.25 98 THR A O 1
ATOM 771 N N . LEU A 1 99 ? -7.019 -3.177 8.134 1.00 96.81 99 LEU A N 1
ATOM 772 C CA . LEU A 1 99 ? -5.923 -2.200 8.133 1.00 96.81 99 LEU A CA 1
ATOM 773 C C . LEU A 1 99 ? -4.550 -2.884 8.101 1.00 96.81 99 LEU A C 1
ATOM 775 O O . LEU A 1 99 ? -3.637 -2.421 7.413 1.00 96.81 99 LEU A O 1
ATOM 779 N N . TRP A 1 100 ? -4.404 -4.006 8.809 1.00 95.88 100 TRP A N 1
ATOM 780 C CA . TRP A 1 100 ? -3.204 -4.834 8.737 1.00 95.88 100 TRP A CA 1
ATOM 781 C C . TRP A 1 100 ? -2.993 -5.392 7.322 1.00 95.88 100 TRP A C 1
ATOM 783 O O . TRP A 1 100 ? -1.875 -5.285 6.815 1.00 95.88 100 TRP A O 1
ATOM 793 N N . ASP A 1 101 ? -4.041 -5.883 6.651 1.00 97.06 101 ASP A N 1
ATOM 794 C CA . ASP A 1 101 ? -3.953 -6.346 5.257 1.00 97.06 101 ASP A CA 1
ATOM 795 C C . ASP A 1 101 ? -3.564 -5.225 4.300 1.00 97.06 101 ASP A C 1
ATOM 797 O O . ASP A 1 101 ? -2.663 -5.406 3.485 1.00 97.06 101 ASP A O 1
ATOM 801 N N . ILE A 1 102 ? -4.192 -4.047 4.415 1.00 97.81 102 ILE A N 1
ATOM 802 C CA . ILE A 1 102 ? -3.844 -2.875 3.596 1.00 97.81 102 ILE A CA 1
ATOM 803 C C . ILE A 1 102 ? -2.350 -2.570 3.731 1.00 97.81 102 ILE A C 1
ATOM 805 O O . ILE A 1 102 ? -1.669 -2.360 2.726 1.00 97.81 102 ILE A O 1
ATOM 809 N N . ARG A 1 103 ? -1.819 -2.614 4.960 1.00 97.75 103 ARG A N 1
ATOM 810 C CA . ARG A 1 103 ? -0.385 -2.449 5.211 1.00 97.75 103 ARG A CA 1
ATOM 811 C C . ARG A 1 103 ? 0.442 -3.527 4.521 1.00 97.75 103 ARG A C 1
ATOM 813 O O . ARG A 1 103 ? 1.415 -3.184 3.864 1.00 97.75 103 ARG A O 1
ATOM 820 N N . GLN A 1 104 ? 0.081 -4.807 4.638 1.00 97.75 104 GLN A N 1
ATOM 821 C CA . GLN A 1 104 ? 0.831 -5.889 3.980 1.00 97.75 104 GLN A CA 1
ATOM 822 C C . GLN A 1 104 ? 0.825 -5.773 2.450 1.00 97.75 104 GLN A C 1
ATOM 824 O O . GLN A 1 104 ? 1.862 -5.974 1.824 1.00 97.75 104 GLN A O 1
ATOM 829 N N . ILE A 1 105 ? -0.297 -5.381 1.847 1.00 98.06 105 ILE A N 1
ATOM 830 C CA . ILE A 1 105 ? -0.393 -5.191 0.392 1.00 98.06 105 ILE A CA 1
ATOM 831 C C . ILE A 1 105 ? 0.438 -3.987 -0.054 1.00 98.06 105 ILE A C 1
ATOM 833 O O . ILE A 1 105 ? 1.135 -4.070 -1.064 1.00 98.06 105 ILE A O 1
ATOM 837 N N . MET A 1 106 ? 0.416 -2.890 0.709 1.00 98.38 106 MET A N 1
ATOM 838 C CA . MET A 1 106 ? 1.276 -1.735 0.444 1.00 98.38 106 MET A CA 1
ATOM 839 C C . MET A 1 106 ? 2.759 -2.112 0.556 1.00 98.38 106 MET A C 1
ATOM 841 O O . MET A 1 106 ? 3.544 -1.750 -0.316 1.00 98.38 106 MET A O 1
ATOM 845 N N . THR A 1 107 ? 3.139 -2.888 1.579 1.00 97.94 107 THR A N 1
ATOM 846 C CA . THR A 1 107 ? 4.512 -3.394 1.740 1.00 97.94 107 THR A CA 1
ATOM 847 C C . THR A 1 107 ? 4.912 -4.221 0.529 1.00 97.94 107 THR A C 1
ATOM 849 O O . THR A 1 107 ? 5.949 -3.957 -0.064 1.00 97.94 107 THR A O 1
ATOM 852 N N . L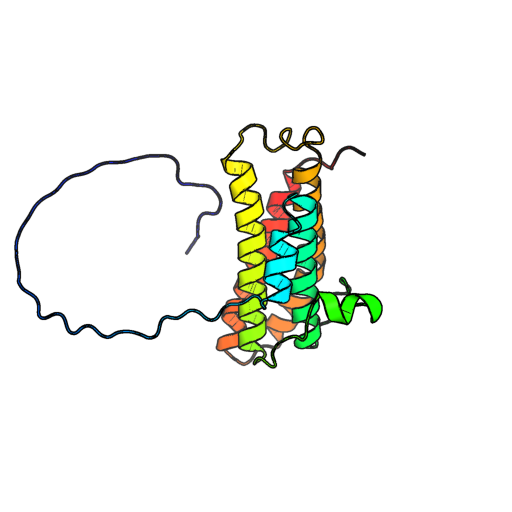YS A 1 108 ? 4.053 -5.147 0.095 1.00 97.19 108 LYS A N 1
ATOM 853 C CA . LYS A 1 108 ? 4.291 -5.951 -1.102 1.00 97.19 108 LYS A CA 1
ATOM 854 C C . LYS A 1 108 ? 4.474 -5.097 -2.362 1.00 97.19 108 LYS A C 1
ATOM 856 O O . LYS A 1 108 ? 5.333 -5.405 -3.181 1.00 97.19 108 LYS A O 1
ATOM 861 N N . ALA A 1 109 ? 3.673 -4.045 -2.534 1.00 98.00 109 ALA A N 1
ATOM 862 C CA . ALA A 1 109 ? 3.794 -3.136 -3.672 1.00 98.00 109 ALA A CA 1
ATOM 863 C C . ALA A 1 109 ? 5.143 -2.396 -3.674 1.00 98.00 109 ALA A C 1
ATOM 865 O O . ALA A 1 109 ? 5.763 -2.263 -4.727 1.00 98.00 109 ALA A O 1
ATOM 866 N N . MET A 1 110 ? 5.609 -1.956 -2.502 1.00 97.06 110 MET A N 1
ATOM 867 C CA . MET A 1 110 ? 6.931 -1.344 -2.338 1.00 97.06 110 MET A CA 1
ATOM 868 C C . MET A 1 110 ? 8.048 -2.358 -2.616 1.00 97.06 110 MET A C 1
ATOM 870 O O . MET A 1 110 ? 8.887 -2.105 -3.470 1.00 97.06 110 MET A O 1
ATOM 874 N N . GLU A 1 111 ? 7.991 -3.544 -2.007 1.00 95.56 111 GLU A N 1
ATOM 875 C CA . GLU A 1 111 ? 8.975 -4.617 -2.211 1.00 95.56 111 GLU A CA 1
ATOM 876 C C . GLU A 1 111 ? 9.064 -5.072 -3.676 1.00 95.56 111 GLU A C 1
ATOM 878 O O . GLU A 1 111 ? 10.158 -5.339 -4.175 1.00 95.56 111 GLU A O 1
ATOM 883 N N . ASP A 1 112 ? 7.933 -5.162 -4.386 1.00 93.69 112 ASP A N 1
ATOM 884 C CA . ASP A 1 112 ? 7.910 -5.519 -5.807 1.00 93.69 112 ASP A CA 1
ATOM 885 C C . ASP A 1 112 ? 8.595 -4.428 -6.663 1.00 93.69 112 ASP A C 1
ATOM 887 O O . ASP A 1 112 ? 9.293 -4.762 -7.622 1.00 93.69 112 ASP A O 1
ATOM 891 N N . ILE A 1 113 ? 8.456 -3.140 -6.316 1.00 92.19 113 ILE A N 1
ATOM 892 C CA . ILE A 1 113 ? 9.179 -2.030 -6.968 1.00 92.19 113 ILE A CA 1
ATOM 893 C C . ILE A 1 113 ? 10.672 -2.093 -6.633 1.00 92.19 113 ILE A C 1
ATOM 895 O O . ILE A 1 113 ? 11.499 -2.065 -7.546 1.00 92.19 113 ILE A O 1
ATOM 899 N N . ASP A 1 114 ? 11.021 -2.225 -5.355 1.00 90.25 114 ASP A N 1
ATOM 900 C CA . ASP A 1 114 ? 12.412 -2.248 -4.895 1.00 90.25 114 ASP A CA 1
ATOM 901 C C . ASP A 1 114 ? 13.172 -3.426 -5.495 1.00 90.25 114 ASP A C 1
ATOM 903 O O . ASP A 1 114 ? 14.269 -3.260 -6.014 1.00 90.25 114 ASP A O 1
ATOM 907 N N . THR A 1 115 ? 12.551 -4.607 -5.542 1.00 89.06 115 THR A N 1
ATOM 908 C CA . THR A 1 115 ? 13.142 -5.802 -6.156 1.00 89.06 115 THR A CA 1
ATOM 909 C C . THR A 1 115 ? 13.514 -5.563 -7.621 1.00 89.06 115 THR A C 1
ATOM 911 O O . THR A 1 115 ? 14.533 -6.068 -8.093 1.00 89.06 115 THR A O 1
ATOM 914 N N . ILE A 1 116 ? 12.696 -4.815 -8.368 1.00 85.12 116 ILE A N 1
ATOM 915 C CA . ILE A 1 116 ? 13.005 -4.463 -9.759 1.00 85.12 116 ILE A CA 1
ATOM 916 C C . ILE A 1 116 ? 14.123 -3.418 -9.818 1.00 85.12 116 ILE A C 1
ATOM 918 O O . ILE A 1 116 ? 15.025 -3.560 -10.640 1.00 85.12 116 ILE A O 1
ATOM 922 N N . ALA A 1 117 ? 14.100 -2.418 -8.935 1.00 83.81 117 ALA A N 1
ATOM 923 C CA . ALA A 1 117 ? 15.139 -1.393 -8.852 1.00 83.81 117 ALA A CA 1
ATOM 924 C C . ALA A 1 117 ? 16.516 -1.959 -8.451 1.00 83.81 117 ALA A C 1
ATOM 926 O O . ALA A 1 117 ? 17.539 -1.491 -8.940 1.00 83.81 117 ALA A O 1
ATOM 927 N N . GLU A 1 118 ? 16.557 -2.972 -7.582 1.00 82.19 118 GLU A N 1
ATOM 928 C CA . GLU A 1 118 ? 17.793 -3.610 -7.111 1.00 82.19 118 GLU A CA 1
ATOM 929 C C . GLU A 1 118 ? 18.402 -4.571 -8.133 1.00 82.19 118 GLU A C 1
ATOM 931 O O . GLU A 1 118 ? 19.625 -4.687 -8.231 1.00 82.19 118 GLU A O 1
ATOM 936 N N . ARG A 1 119 ? 17.561 -5.296 -8.879 1.00 75.12 119 ARG A N 1
ATOM 937 C CA . ARG A 1 119 ? 18.024 -6.289 -9.862 1.00 75.12 119 ARG A CA 1
ATOM 938 C C . ARG A 1 119 ? 18.712 -5.660 -11.056 1.00 75.12 119 ARG A C 1
ATOM 940 O O . ARG A 1 119 ? 19.476 -6.349 -11.732 1.00 75.12 119 ARG A O 1
ATOM 947 N N . ASP A 1 120 ? 18.420 -4.397 -11.326 1.00 61.28 120 ASP A N 1
ATOM 948 C CA . ASP A 1 120 ? 18.867 -3.760 -12.537 1.00 61.28 120 ASP A CA 1
ATOM 949 C C . ASP A 1 120 ? 19.232 -2.288 -12.327 1.00 61.28 120 ASP A C 1
ATOM 951 O O . ASP A 1 120 ? 18.380 -1.440 -12.068 1.00 61.28 120 ASP A O 1
ATOM 955 N N . SER A 1 121 ? 20.514 -1.966 -12.520 1.00 60.75 121 SER A N 1
ATOM 956 C CA . SER A 1 121 ? 20.991 -0.577 -12.563 1.00 60.75 121 SER A CA 1
ATOM 957 C C . SER A 1 121 ? 20.321 0.237 -13.674 1.00 60.75 121 SER A C 1
ATOM 959 O O . SER A 1 121 ? 20.285 1.464 -13.606 1.00 60.75 121 SER A O 1
ATOM 961 N N . ASP A 1 122 ? 19.768 -0.456 -14.668 1.00 61.75 122 ASP A N 1
ATOM 962 C CA . ASP A 1 122 ? 18.987 0.075 -15.769 1.00 61.75 122 ASP A CA 1
ATOM 963 C C . ASP A 1 122 ? 17.474 -0.073 -15.526 1.00 61.75 122 ASP A C 1
ATOM 965 O O . ASP A 1 122 ? 16.727 -0.063 -16.493 1.00 61.75 122 ASP A O 1
ATOM 969 N N . ALA A 1 123 ? 16.955 -0.187 -14.293 1.00 62.72 123 ALA A N 1
ATOM 970 C CA . ALA A 1 123 ? 15.513 -0.412 -14.053 1.00 62.72 123 ALA A CA 1
ATOM 971 C C . ALA A 1 123 ? 14.601 0.644 -14.724 1.00 62.72 123 ALA A C 1
ATOM 973 O O . ALA A 1 123 ? 13.458 0.372 -15.105 1.00 62.72 123 ALA A O 1
ATOM 974 N N . LEU A 1 124 ? 15.135 1.850 -14.961 1.00 60.62 124 LEU A N 1
ATOM 975 C CA . LEU A 1 124 ? 14.525 2.917 -15.769 1.00 60.62 124 LEU A CA 1
ATOM 976 C C . LEU A 1 124 ? 14.482 2.631 -17.288 1.00 60.62 124 LEU A C 1
ATOM 978 O O . LEU A 1 124 ? 13.955 3.445 -18.041 1.00 60.62 124 LEU A O 1
ATOM 982 N N . MET A 1 125 ? 15.049 1.513 -17.738 1.00 56.34 125 MET A N 1
ATOM 983 C CA . MET A 1 125 ? 15.331 1.080 -19.115 1.00 56.34 125 MET A CA 1
ATOM 984 C C . MET A 1 125 ? 14.977 -0.410 -19.347 1.00 56.34 125 MET A C 1
ATOM 986 O O . MET A 1 125 ? 14.571 -0.746 -20.464 1.00 56.34 125 MET A O 1
ATOM 990 N N . GLN A 1 126 ? 15.028 -1.300 -18.341 1.00 49.41 126 GLN A N 1
ATOM 991 C CA . GLN A 1 126 ? 14.603 -2.703 -18.479 1.00 49.41 126 GLN A CA 1
ATOM 992 C C . GLN A 1 126 ? 13.128 -2.912 -18.149 1.00 49.41 126 GLN A C 1
ATOM 994 O O . GLN A 1 126 ? 12.669 -3.139 -17.033 1.00 49.41 126 GLN A O 1
ATOM 999 N N . ASN A 1 127 ? 12.358 -2.913 -19.217 1.00 52.75 127 ASN A N 1
ATOM 1000 C CA . ASN A 1 127 ? 11.180 -3.750 -19.366 1.00 52.75 127 ASN A CA 1
ATOM 1001 C C . ASN A 1 127 ? 11.050 -4.045 -20.865 1.00 52.75 127 ASN A C 1
ATOM 1003 O O . ASN A 1 127 ? 11.726 -3.408 -21.678 1.00 52.75 127 ASN A O 1
ATOM 1007 N N . ARG A 1 128 ? 10.174 -4.983 -21.256 1.00 51.88 128 ARG A N 1
ATOM 1008 C CA . ARG A 1 128 ? 9.899 -5.329 -22.673 1.00 51.88 128 ARG A CA 1
ATOM 1009 C C . ARG A 1 128 ? 9.547 -4.110 -23.557 1.00 51.88 128 ARG A C 1
ATOM 1011 O O . ARG A 1 128 ? 9.522 -4.218 -24.776 1.00 51.88 128 ARG A O 1
ATOM 1018 N N . THR A 1 129 ? 9.317 -2.954 -22.936 1.00 52.22 129 THR A N 1
ATOM 1019 C CA . THR A 1 129 ? 8.938 -1.651 -23.493 1.00 52.22 129 THR A CA 1
ATOM 1020 C C . THR A 1 129 ? 9.905 -0.516 -23.099 1.00 52.22 129 THR A C 1
ATOM 1022 O O . THR A 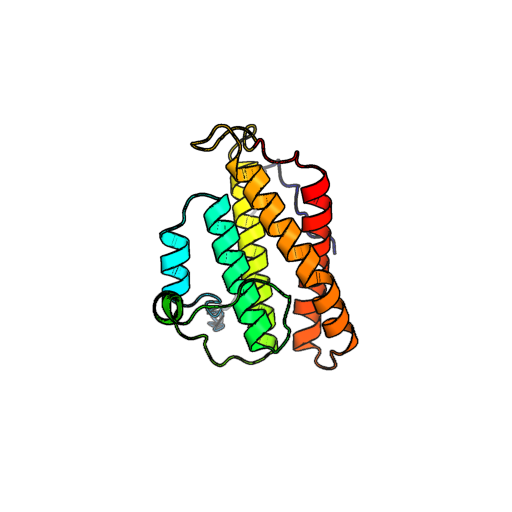1 129 ? 9.470 0.589 -22.773 1.00 52.22 129 THR A O 1
ATOM 1025 N N . SER A 1 130 ? 11.220 -0.757 -23.137 1.00 55.38 130 SER A N 1
ATOM 1026 C CA . SER A 1 130 ? 12.254 0.304 -23.140 1.00 55.38 130 SER A CA 1
ATOM 1027 C C . SER A 1 130 ? 12.264 1.237 -21.916 1.00 55.38 130 SER A C 1
ATOM 1029 O O . SER A 1 130 ? 12.497 2.439 -22.058 1.00 55.38 130 SER A O 1
ATOM 1031 N N . GLY A 1 131 ? 11.969 0.716 -20.724 1.00 64.69 131 GLY A N 1
ATOM 1032 C CA . GLY A 1 131 ? 12.048 1.481 -19.478 1.00 64.69 131 GLY A CA 1
ATOM 1033 C C . GLY A 1 131 ? 10.777 2.210 -19.060 1.00 64.69 131 GLY A C 1
ATOM 1034 O O . GLY A 1 131 ? 10.781 2.943 -18.078 1.00 64.69 131 GLY A O 1
ATOM 1035 N N . LYS A 1 132 ? 9.661 2.017 -19.770 1.00 74.50 132 LYS A N 1
ATOM 1036 C CA . LYS A 1 132 ? 8.403 2.728 -19.491 1.00 74.50 132 LYS A CA 1
ATOM 1037 C C . LYS A 1 132 ? 7.604 2.167 -18.309 1.00 74.50 132 LYS A C 1
ATOM 1039 O O . LYS A 1 132 ? 6.886 2.931 -17.666 1.00 74.50 132 LYS A O 1
ATOM 1044 N N . LEU A 1 133 ? 7.698 0.865 -18.021 1.00 85.06 133 LEU A N 1
ATOM 1045 C CA . LEU A 1 133 ? 6.819 0.226 -17.026 1.00 85.06 133 LEU A CA 1
ATOM 1046 C C . LEU A 1 133 ? 7.171 0.625 -15.593 1.00 85.06 133 LEU A C 1
ATOM 1048 O O . LEU A 1 133 ? 6.270 0.911 -14.816 1.00 85.06 133 LEU A O 1
ATOM 1052 N N . PHE A 1 134 ? 8.459 0.706 -15.250 1.00 88.06 134 PHE A N 1
ATOM 1053 C CA . PHE A 1 134 ? 8.882 1.045 -13.890 1.00 88.06 134 PHE A CA 1
ATOM 1054 C C . PHE A 1 134 ? 8.443 2.461 -13.465 1.00 88.06 134 PHE A C 1
ATOM 1056 O O . PHE A 1 134 ? 7.729 2.571 -12.467 1.00 88.06 134 PHE A O 1
ATOM 1063 N N . PRO A 1 135 ? 8.722 3.543 -14.228 1.00 89.75 135 PRO A N 1
ATOM 1064 C CA . PRO A 1 135 ? 8.193 4.866 -13.898 1.00 89.75 135 PRO A CA 1
ATOM 1065 C C . PRO A 1 135 ? 6.664 4.890 -13.840 1.00 89.75 135 PRO A C 1
ATOM 1067 O O . PRO A 1 135 ? 6.093 5.511 -12.950 1.00 89.75 135 PRO A O 1
ATOM 1070 N N . LYS A 1 136 ? 5.980 4.175 -14.745 1.00 91.12 136 LYS A N 1
ATOM 1071 C CA . LYS A 1 136 ? 4.514 4.073 -14.727 1.00 91.12 136 LYS A CA 1
ATOM 1072 C C . LYS A 1 136 ? 4.001 3.406 -13.444 1.00 91.12 136 LYS A C 1
ATOM 1074 O O . LYS A 1 136 ? 3.059 3.921 -12.848 1.00 91.12 136 LYS A O 1
ATOM 1079 N N . ALA A 1 137 ? 4.629 2.317 -13.005 1.00 93.00 137 ALA A N 1
ATOM 1080 C CA . ALA A 1 137 ? 4.292 1.610 -11.772 1.00 93.00 137 ALA A CA 1
ATOM 1081 C C . ALA A 1 137 ? 4.469 2.517 -10.544 1.00 93.00 137 ALA A C 1
ATOM 1083 O O . ALA A 1 137 ? 3.529 2.701 -9.771 1.00 93.00 137 ALA A O 1
ATOM 1084 N N . VAL A 1 138 ? 5.631 3.172 -10.425 1.00 94.25 138 VAL A N 1
ATOM 1085 C CA . VAL A 1 138 ? 5.922 4.120 -9.336 1.00 94.25 138 VAL A CA 1
ATOM 1086 C C . VAL A 1 138 ? 4.914 5.270 -9.324 1.00 94.25 138 VAL A C 1
ATOM 1088 O O . VAL A 1 138 ? 4.366 5.596 -8.274 1.00 94.25 138 VAL A O 1
ATOM 1091 N N . LYS A 1 139 ? 4.604 5.863 -10.485 1.00 94.62 139 LYS A N 1
ATOM 1092 C CA . LYS A 1 139 ? 3.613 6.947 -10.588 1.00 94.62 139 LYS A CA 1
ATOM 1093 C C . LYS A 1 139 ? 2.188 6.489 -10.279 1.00 94.62 139 LYS A C 1
ATOM 1095 O O . LYS A 1 139 ? 1.411 7.266 -9.720 1.00 94.62 139 LYS A O 1
ATOM 1100 N N . SER A 1 140 ? 1.831 5.247 -10.605 1.00 95.88 140 SER A N 1
ATOM 1101 C CA . SER A 1 140 ? 0.538 4.679 -10.213 1.00 95.88 140 SER A CA 1
ATOM 1102 C C . SER A 1 140 ? 0.428 4.556 -8.692 1.00 95.88 140 SER A C 1
ATOM 1104 O O . SER A 1 140 ? -0.548 5.034 -8.098 1.00 95.88 140 SER A O 1
ATOM 1106 N N . LEU A 1 141 ? 1.474 4.029 -8.046 1.00 97.31 141 LEU A N 1
ATOM 1107 C CA . LEU A 1 141 ? 1.542 3.918 -6.591 1.00 97.31 141 LEU A CA 1
ATOM 1108 C C . LEU A 1 141 ? 1.570 5.296 -5.909 1.00 97.31 141 LEU A C 1
ATOM 1110 O O . LEU A 1 141 ? 0.831 5.509 -4.952 1.00 97.31 141 LEU A O 1
ATOM 1114 N N . GLU A 1 142 ? 2.315 6.268 -6.445 1.00 97.75 142 GLU A N 1
ATOM 1115 C CA . GLU A 1 142 ? 2.312 7.667 -5.983 1.00 97.75 142 GLU A CA 1
ATOM 1116 C C . GLU A 1 142 ? 0.901 8.259 -6.018 1.00 97.75 142 GLU A C 1
ATOM 1118 O O . GLU A 1 142 ? 0.431 8.859 -5.047 1.00 97.75 142 GLU A O 1
ATOM 1123 N N . LYS A 1 143 ? 0.193 8.082 -7.137 1.00 97.62 143 LYS A N 1
ATOM 1124 C CA . LYS A 1 143 ? -1.178 8.573 -7.285 1.00 97.62 143 LYS A CA 1
ATOM 1125 C C . LYS A 1 143 ? -2.108 7.919 -6.265 1.00 97.62 143 LYS A C 1
ATOM 1127 O O . LYS A 1 143 ? -3.041 8.577 -5.811 1.00 97.62 143 LYS A O 1
ATOM 1132 N N . ALA A 1 144 ? -1.908 6.645 -5.936 1.00 98.00 144 ALA A N 1
ATOM 1133 C CA . ALA A 1 144 ? -2.662 5.952 -4.893 1.00 98.00 144 ALA A CA 1
ATOM 1134 C C . ALA A 1 144 ? -2.336 6.506 -3.499 1.00 98.00 144 ALA A C 1
ATOM 1136 O O . ALA A 1 144 ? -3.244 6.962 -2.806 1.00 98.00 144 ALA A O 1
ATOM 1137 N N . ALA A 1 145 ? -1.054 6.601 -3.145 1.00 98.31 145 ALA A N 1
ATOM 1138 C CA . ALA A 1 145 ? -0.583 7.154 -1.876 1.00 98.31 145 ALA A CA 1
ATOM 1139 C C . ALA A 1 145 ? -1.122 8.572 -1.617 1.00 98.31 145 ALA A C 1
ATOM 1141 O O . ALA A 1 145 ? -1.644 8.849 -0.538 1.00 98.31 145 ALA A O 1
ATOM 1142 N N . LYS A 1 146 ? -1.109 9.456 -2.627 1.00 98.31 146 LYS A N 1
ATOM 1143 C CA . LYS A 1 146 ? -1.689 10.810 -2.517 1.00 98.31 146 LYS A CA 1
ATOM 1144 C C . LYS A 1 146 ? -3.188 10.807 -2.212 1.00 98.31 146 LYS A C 1
ATOM 1146 O O . LYS A 1 146 ? -3.657 11.716 -1.532 1.00 98.31 146 LYS A O 1
ATOM 1151 N N . ARG A 1 147 ? -3.942 9.818 -2.707 1.00 97.62 147 ARG A N 1
ATOM 1152 C CA . ARG A 1 147 ? -5.375 9.665 -2.390 1.00 97.62 147 ARG A CA 1
ATOM 1153 C C . ARG A 1 147 ? -5.583 9.134 -0.975 1.00 97.62 147 ARG A C 1
ATOM 1155 O O . ARG A 1 147 ? -6.488 9.593 -0.285 1.00 97.62 147 ARG A O 1
ATOM 1162 N N . TYR A 1 148 ? -4.755 8.186 -0.545 1.00 98.25 148 TYR A N 1
ATOM 1163 C CA . TYR A 1 148 ? -4.903 7.522 0.752 1.00 98.25 148 TYR A CA 1
ATOM 1164 C C . TYR A 1 148 ? -4.480 8.412 1.912 1.00 98.25 148 TYR A C 1
ATOM 1166 O O . TYR A 1 148 ? -5.152 8.430 2.937 1.00 98.25 148 TYR A O 1
ATOM 1174 N N . LEU A 1 149 ? -3.410 9.189 1.746 1.00 98.12 149 LEU A N 1
ATOM 1175 C CA . LEU A 1 149 ? -2.819 10.004 2.805 1.00 98.12 149 LEU A CA 1
ATOM 1176 C C . LEU A 1 149 ? -3.821 10.898 3.566 1.00 98.12 149 LEU A C 1
ATOM 1178 O O . LEU A 1 149 ? -3.852 10.814 4.795 1.00 98.12 149 LEU A O 1
ATOM 1182 N N . PRO A 1 150 ? -4.668 11.729 2.919 1.00 97.50 150 PRO A N 1
ATOM 1183 C CA . PRO A 1 150 ? -5.646 12.531 3.655 1.00 97.50 150 PRO A CA 1
ATOM 1184 C C . PRO A 1 150 ? -6.655 11.667 4.425 1.00 97.50 150 PRO A C 1
ATOM 1186 O O . PRO A 1 150 ? -7.029 12.026 5.539 1.00 97.50 150 PRO A O 1
ATOM 1189 N N . LYS A 1 151 ? -7.050 10.511 3.878 1.00 96.69 151 LYS A N 1
ATOM 1190 C CA . LYS A 1 151 ? -7.991 9.584 4.522 1.00 96.69 151 LYS A CA 1
ATOM 1191 C C . LYS A 1 151 ? -7.382 8.848 5.701 1.00 96.69 151 LYS A C 1
ATOM 1193 O O . LYS A 1 151 ? -8.029 8.704 6.731 1.00 96.69 151 LYS A O 1
ATOM 1198 N N . LEU A 1 152 ? -6.126 8.445 5.589 1.00 97.50 152 LEU A N 1
ATOM 1199 C CA . LEU A 1 152 ? -5.385 7.837 6.686 1.00 97.50 152 LEU A CA 1
ATOM 1200 C C . LEU A 1 152 ? -5.151 8.831 7.826 1.00 97.50 152 LEU A C 1
ATOM 1202 O O . LEU A 1 152 ? -5.298 8.457 8.983 1.00 97.50 152 LEU A O 1
ATOM 1206 N N . ARG A 1 153 ? -4.871 10.106 7.526 1.00 97.50 153 ARG A N 1
ATOM 1207 C CA . ARG A 1 153 ? -4.764 11.162 8.549 1.00 97.50 153 ARG A CA 1
ATOM 1208 C C . ARG A 1 153 ? -6.098 11.428 9.251 1.00 97.50 153 ARG A C 1
ATOM 1210 O O . ARG A 1 153 ? -6.120 11.566 10.470 1.00 97.50 153 ARG A O 1
ATOM 1217 N N . GLU A 1 154 ? -7.197 11.456 8.497 1.00 96.00 154 GLU A N 1
ATOM 1218 C CA . GLU A 1 154 ? -8.559 11.549 9.043 1.00 96.00 154 GLU A CA 1
ATOM 1219 C C . GLU A 1 154 ? -8.864 10.362 9.973 1.00 96.00 154 GLU A C 1
ATOM 1221 O O . GLU A 1 154 ? -9.280 10.559 11.113 1.00 96.00 154 GLU A O 1
ATOM 1226 N N . LEU A 1 155 ? -8.571 9.135 9.525 1.00 95.00 155 LEU A N 1
ATOM 1227 C CA . LEU A 1 155 ? -8.708 7.920 10.332 1.00 95.00 155 LEU A CA 1
ATOM 1228 C C . LEU A 1 155 ? -7.842 7.984 11.593 1.00 95.00 155 LEU A C 1
ATOM 1230 O O . LEU A 1 155 ? -8.350 7.739 12.681 1.00 95.00 155 LEU A O 1
ATOM 1234 N N . SER A 1 156 ? -6.569 8.364 11.472 1.00 95.81 156 SER A N 1
ATOM 1235 C CA . SER A 1 156 ? -5.625 8.459 12.591 1.00 95.81 156 SER A CA 1
ATOM 1236 C C . SER A 1 156 ? -6.115 9.390 13.696 1.00 95.81 156 SER A C 1
ATOM 1238 O O . SER A 1 156 ? -5.945 9.074 14.870 1.00 95.81 156 SER A O 1
ATOM 1240 N N . ALA A 1 157 ? -6.736 10.515 13.336 1.00 95.81 157 ALA A N 1
ATOM 1241 C CA . ALA A 1 157 ? -7.285 11.464 14.301 1.00 95.81 157 ALA A CA 1
ATOM 1242 C C . ALA A 1 157 ? -8.515 10.916 15.050 1.00 95.81 157 ALA A C 1
ATOM 1244 O O . ALA A 1 157 ? -8.808 11.365 16.156 1.00 95.81 157 ALA A O 1
ATOM 1245 N N . ALA A 1 158 ? -9.227 9.953 14.458 1.00 93.94 158 ALA A N 1
ATOM 1246 C CA . ALA A 1 158 ? -10.437 9.352 15.013 1.00 93.94 158 ALA A CA 1
ATOM 1247 C C . ALA A 1 158 ? -10.195 8.015 15.746 1.00 93.94 158 ALA A C 1
ATOM 1249 O O . ALA A 1 158 ? -11.123 7.479 16.352 1.00 93.94 158 ALA A O 1
ATOM 1250 N N . ILE A 1 159 ? -8.982 7.451 15.693 1.00 94.19 159 ILE A N 1
ATOM 1251 C CA . ILE A 1 159 ? -8.681 6.131 16.264 1.00 94.19 159 ILE A CA 1
ATOM 1252 C C . ILE A 1 159 ? -8.536 6.186 17.785 1.00 94.19 159 ILE A C 1
ATOM 1254 O O . ILE A 1 159 ? -7.621 6.803 18.339 1.00 94.19 159 ILE A O 1
ATOM 1258 N N . THR A 1 160 ? -9.401 5.428 18.453 1.00 93.00 160 THR A N 1
ATOM 1259 C CA . THR A 1 160 ? -9.329 5.163 19.893 1.00 93.00 160 THR A CA 1
ATOM 1260 C C . THR A 1 160 ? -8.711 3.806 20.223 1.00 93.00 160 THR A C 1
ATOM 1262 O O . THR A 1 160 ? -8.237 3.628 21.338 1.00 93.00 160 THR A O 1
ATOM 1265 N N . ASP A 1 161 ? -8.725 2.853 19.285 1.00 93.12 161 ASP A N 1
ATOM 1266 C CA . ASP A 1 161 ? -8.154 1.514 19.468 1.00 93.12 161 ASP A CA 1
ATOM 1267 C C . ASP A 1 161 ? -6.664 1.490 19.093 1.00 93.12 161 ASP A C 1
ATOM 1269 O O . ASP A 1 161 ? -6.284 1.726 17.942 1.00 93.12 161 ASP A O 1
ATOM 1273 N N . ASP A 1 162 ? -5.813 1.145 20.056 1.00 91.38 162 ASP A N 1
ATOM 1274 C CA . ASP A 1 162 ? -4.368 1.028 19.856 1.00 91.38 162 ASP A CA 1
ATOM 1275 C C . ASP A 1 162 ? -3.997 -0.028 18.796 1.00 91.38 162 ASP A C 1
ATOM 1277 O O . ASP A 1 162 ? -2.968 0.107 18.126 1.00 91.38 162 ASP A O 1
ATOM 1281 N N . ARG A 1 163 ? -4.841 -1.049 18.574 1.00 93.25 163 ARG A N 1
ATOM 1282 C CA . ARG A 1 163 ? -4.623 -2.072 17.532 1.00 93.25 163 ARG A CA 1
ATOM 1283 C C . ARG A 1 163 ? -4.754 -1.516 16.117 1.00 93.25 163 ARG A C 1
ATOM 1285 O O . ARG A 1 163 ? -4.138 -2.056 15.200 1.00 93.25 163 ARG A O 1
ATOM 1292 N N . GLU A 1 164 ? -5.540 -0.458 15.934 1.00 95.19 164 GLU A N 1
ATOM 1293 C CA . GLU A 1 164 ? -5.703 0.221 14.645 1.00 95.19 164 GLU A CA 1
ATOM 1294 C C . GLU A 1 164 ? -4.650 1.310 14.433 1.00 95.19 164 GLU A C 1
ATOM 1296 O O . GLU A 1 164 ? -4.240 1.553 13.295 1.00 95.19 164 GLU A O 1
ATOM 1301 N N . ARG A 1 165 ? -4.190 1.943 15.521 1.00 95.62 165 ARG A N 1
ATOM 1302 C CA . ARG A 1 165 ? -3.274 3.089 15.463 1.00 95.62 165 ARG A CA 1
ATOM 1303 C C . ARG A 1 165 ? -1.966 2.740 14.765 1.00 95.62 165 ARG A C 1
ATOM 1305 O O . ARG A 1 165 ? -1.609 3.403 13.797 1.00 95.62 165 ARG A O 1
ATOM 1312 N N . GLY A 1 166 ? -1.304 1.667 15.201 1.00 94.62 166 GLY A N 1
ATOM 1313 C CA . GLY A 1 166 ? -0.015 1.249 14.640 1.00 94.62 166 GLY A CA 1
ATOM 1314 C C . GLY A 1 166 ? -0.052 1.047 13.116 1.00 94.62 166 GLY A C 1
ATOM 1315 O O . GLY A 1 166 ? 0.714 1.696 12.406 1.00 94.62 166 GLY A O 1
ATOM 1316 N N . PRO A 1 167 ? -0.951 0.199 12.574 1.00 95.81 167 PRO A N 1
ATOM 1317 C CA . PRO A 1 167 ? -1.096 0.028 11.130 1.00 95.81 167 PRO A CA 1
ATOM 1318 C C . PRO A 1 167 ? -1.367 1.329 10.363 1.00 95.81 167 PRO A C 1
ATOM 1320 O O . PRO A 1 167 ? -0.820 1.500 9.275 1.00 95.81 167 PRO A O 1
ATOM 1323 N N . VAL A 1 168 ? -2.188 2.233 10.907 1.00 97.94 168 VAL A N 1
ATOM 1324 C CA . VAL A 1 168 ? -2.537 3.498 10.241 1.00 97.94 168 VAL A CA 1
ATOM 1325 C C . VAL A 1 168 ? -1.365 4.470 10.221 1.00 97.94 168 VAL A C 1
ATOM 1327 O O . VAL A 1 168 ? -1.089 5.039 9.168 1.00 97.94 168 VAL A O 1
ATOM 1330 N N . GLU A 1 169 ? -0.639 4.619 11.327 1.00 97.69 169 GLU A N 1
ATOM 1331 C CA . GLU A 1 169 ? 0.573 5.444 11.380 1.00 97.69 169 GLU A CA 1
ATOM 1332 C C . GLU A 1 169 ? 1.630 4.929 10.396 1.00 97.69 169 GLU A C 1
ATOM 1334 O O . GLU A 1 169 ? 2.145 5.702 9.592 1.00 97.69 169 GLU A O 1
ATOM 1339 N N . THR A 1 170 ? 1.865 3.611 10.354 1.00 97.94 170 THR A N 1
ATOM 1340 C CA . THR A 1 170 ? 2.782 3.019 9.366 1.00 97.94 170 THR A CA 1
ATOM 1341 C C . THR A 1 170 ? 2.319 3.275 7.930 1.00 97.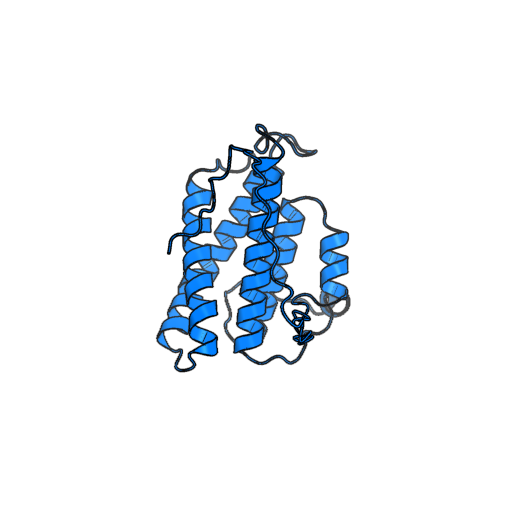94 170 THR A C 1
ATOM 1343 O O . THR A 1 170 ? 3.130 3.588 7.067 1.00 97.94 170 THR A O 1
ATOM 1346 N N . LEU A 1 171 ? 1.018 3.177 7.644 1.00 98.38 171 LEU A N 1
ATOM 1347 C CA . LEU A 1 171 ? 0.486 3.470 6.309 1.00 98.38 171 LEU A CA 1
ATOM 1348 C C . LEU A 1 171 ? 0.657 4.942 5.909 1.00 98.38 171 LEU A C 1
ATOM 1350 O O . LEU A 1 171 ? 0.881 5.219 4.729 1.00 98.38 171 LEU A O 1
ATOM 1354 N N . ILE A 1 172 ? 0.554 5.877 6.859 1.00 98.56 172 ILE A N 1
ATOM 1355 C CA . ILE A 1 172 ? 0.838 7.302 6.627 1.00 98.56 172 ILE A CA 1
ATOM 1356 C C . ILE A 1 172 ? 2.305 7.477 6.236 1.00 98.56 172 ILE A C 1
ATOM 1358 O O . ILE A 1 172 ? 2.569 8.073 5.193 1.00 98.56 172 ILE A O 1
ATOM 1362 N N . GLU A 1 173 ? 3.226 6.912 7.020 1.00 98.44 173 GLU A N 1
ATOM 1363 C CA . GLU A 1 173 ? 4.669 6.961 6.745 1.00 98.44 173 GLU A CA 1
ATOM 1364 C C . GLU A 1 173 ? 4.987 6.380 5.359 1.00 98.44 173 GLU A C 1
ATOM 1366 O O . GLU A 1 173 ? 5.615 7.043 4.539 1.00 98.44 173 GLU A O 1
ATOM 1371 N N . MET A 1 174 ? 4.449 5.199 5.034 1.00 98.50 174 MET A N 1
ATOM 1372 C CA . MET A 1 174 ? 4.631 4.574 3.718 1.00 98.50 174 MET A CA 1
ATOM 1373 C C . MET A 1 174 ? 4.110 5.459 2.580 1.00 98.50 174 MET A C 1
ATOM 1375 O O . MET A 1 174 ? 4.750 5.563 1.536 1.00 98.50 174 MET A O 1
ATOM 1379 N N . CYS A 1 175 ? 2.957 6.117 2.753 1.00 98.56 175 CYS A N 1
ATOM 1380 C CA . CYS A 1 175 ? 2.435 7.033 1.738 1.00 98.56 175 CYS A CA 1
ATOM 1381 C C . CYS A 1 175 ? 3.362 8.236 1.526 1.00 98.56 175 CYS A C 1
ATOM 1383 O O . CYS A 1 175 ? 3.565 8.651 0.385 1.00 98.56 175 CYS A O 1
ATOM 1385 N N . GLU A 1 176 ? 3.910 8.802 2.599 1.00 98.38 176 GLU A N 1
ATOM 1386 C CA . GLU A 1 176 ? 4.851 9.923 2.531 1.00 98.38 176 GLU A CA 1
ATOM 1387 C C . GLU A 1 176 ? 6.163 9.511 1.853 1.00 98.38 176 GLU A C 1
ATOM 1389 O O . GLU A 1 176 ? 6.605 10.203 0.931 1.00 98.38 176 GLU A O 1
ATOM 1394 N N . ASP A 1 177 ? 6.709 8.348 2.213 1.00 97.31 177 ASP A N 1
ATOM 1395 C CA . ASP A 1 177 ? 7.910 7.771 1.602 1.00 97.31 177 ASP A CA 1
ATOM 1396 C C . ASP A 1 177 ? 7.715 7.523 0.100 1.00 97.31 177 ASP A C 1
ATOM 1398 O O . ASP A 1 177 ? 8.550 7.928 -0.711 1.00 97.31 177 ASP A O 1
ATOM 1402 N N . ILE A 1 178 ? 6.582 6.933 -0.300 1.00 97.19 178 ILE A N 1
ATOM 1403 C CA . ILE A 1 178 ? 6.234 6.713 -1.713 1.00 97.19 178 ILE A CA 1
ATOM 1404 C C . ILE A 1 178 ? 6.175 8.046 -2.468 1.00 97.19 178 ILE A C 1
ATOM 1406 O O . ILE A 1 178 ? 6.737 8.166 -3.559 1.00 97.19 178 ILE A O 1
ATOM 1410 N N . ILE A 1 179 ? 5.495 9.056 -1.913 1.00 97.38 179 ILE A N 1
ATOM 1411 C CA . ILE A 1 179 ? 5.350 10.375 -2.552 1.00 97.38 179 ILE A CA 1
ATOM 1412 C C . ILE A 1 179 ? 6.714 11.047 -2.714 1.00 97.38 179 ILE A C 1
ATOM 1414 O O . ILE A 1 179 ? 7.012 11.603 -3.776 1.00 97.38 179 ILE A O 1
ATOM 1418 N N . GLN A 1 180 ? 7.551 10.987 -1.680 1.00 95.50 180 GLN A N 1
ATOM 1419 C CA . GLN A 1 180 ? 8.893 11.547 -1.713 1.00 95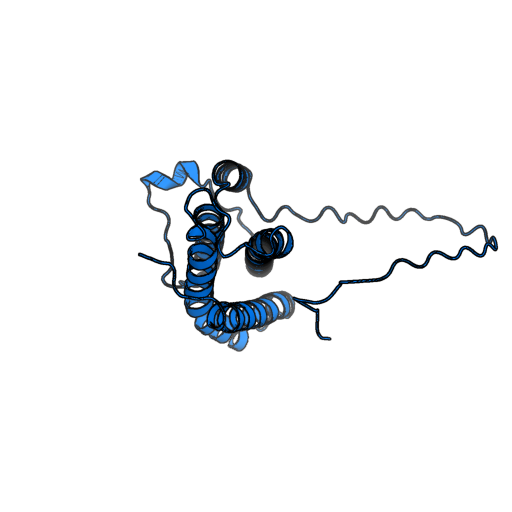.50 180 GLN A CA 1
ATOM 1420 C C . GLN A 1 180 ? 9.775 10.816 -2.730 1.00 95.50 180 GLN A C 1
ATOM 1422 O O . GLN A 1 180 ? 10.394 11.470 -3.572 1.00 95.50 180 GLN A O 1
ATOM 1427 N N . ALA A 1 181 ? 9.803 9.484 -2.711 1.00 90.62 181 ALA A N 1
ATOM 1428 C CA . ALA A 1 181 ? 10.604 8.683 -3.632 1.00 90.62 181 ALA A CA 1
ATOM 1429 C C . ALA A 1 181 ? 10.186 8.920 -5.091 1.00 90.62 181 ALA A C 1
ATOM 1431 O O . ALA A 1 181 ? 11.031 9.191 -5.947 1.00 90.62 181 ALA A O 1
ATOM 1432 N N . ALA A 1 182 ? 8.883 8.930 -5.375 1.00 92.25 182 ALA A N 1
ATOM 1433 C CA . ALA A 1 182 ? 8.349 9.142 -6.719 1.00 92.25 182 ALA A CA 1
ATOM 1434 C C . ALA A 1 182 ? 8.673 10.525 -7.310 1.00 92.25 182 ALA A C 1
ATOM 1436 O O . ALA A 1 182 ? 8.662 10.682 -8.534 1.00 92.25 182 ALA A O 1
ATOM 1437 N N . SER A 1 183 ? 8.995 11.523 -6.478 1.00 91.56 183 SER A N 1
ATOM 1438 C CA . SER A 1 183 ? 9.451 12.841 -6.945 1.00 91.56 183 SER A CA 1
ATOM 1439 C C . SER A 1 183 ? 10.842 12.808 -7.594 1.00 91.56 183 SER A C 1
ATOM 1441 O O . SER A 1 183 ? 11.178 13.699 -8.372 1.00 91.56 183 SER A O 1
ATOM 1443 N N . THR A 1 184 ? 11.629 11.765 -7.316 1.00 88.88 184 THR A N 1
ATOM 1444 C CA . THR A 1 184 ? 12.974 11.562 -7.882 1.00 88.88 184 THR A CA 1
ATOM 1445 C C . THR A 1 184 ? 12.958 10.804 -9.212 1.00 88.88 184 THR A C 1
ATOM 1447 O O . THR A 1 184 ? 13.953 10.800 -9.936 1.00 88.88 184 THR A O 1
ATOM 1450 N N . ILE A 1 185 ? 11.825 10.182 -9.554 1.00 85.06 185 ILE A N 1
ATOM 1451 C CA . ILE A 1 185 ? 11.665 9.347 -10.745 1.00 85.06 185 ILE A CA 1
ATOM 1452 C C . ILE A 1 185 ? 11.081 10.192 -11.890 1.00 85.06 185 ILE A C 1
ATOM 1454 O O . ILE A 1 185 ? 10.087 10.896 -11.677 1.00 85.06 185 ILE A O 1
ATOM 1458 N N . PRO A 1 186 ? 11.656 10.139 -13.109 1.00 81.50 186 PRO A N 1
ATOM 1459 C CA . PRO A 1 186 ? 11.156 10.907 -14.244 1.00 81.50 186 PRO A CA 1
ATOM 1460 C C . PRO A 1 186 ? 9.743 10.474 -14.653 1.00 81.50 186 PRO A C 1
ATOM 1462 O O . PRO A 1 186 ? 9.329 9.335 -14.438 1.00 81.50 186 PRO A O 1
ATOM 1465 N N . GLU A 1 187 ? 9.011 11.378 -15.304 1.00 80.06 187 GLU A N 1
ATOM 1466 C CA . GLU A 1 187 ? 7.696 11.055 -15.861 1.00 80.06 187 GLU A CA 1
ATOM 1467 C C . GLU A 1 187 ? 7.795 9.955 -16.937 1.00 80.06 187 GLU A C 1
ATOM 1469 O O . GLU A 1 187 ? 8.735 9.956 -17.746 1.00 80.06 187 GLU A O 1
ATOM 1474 N N . PRO A 1 188 ? 6.826 9.022 -16.999 1.00 74.19 188 PRO A N 1
ATOM 1475 C CA . PRO A 1 188 ? 6.815 7.983 -18.016 1.00 74.19 188 PRO A CA 1
ATOM 1476 C C . PRO A 1 188 ? 6.713 8.606 -19.415 1.00 74.19 188 PRO A C 1
ATOM 1478 O O . PRO A 1 188 ? 5.861 9.455 -19.689 1.00 74.19 188 PRO A O 1
ATOM 1481 N N . LYS A 1 189 ? 7.582 8.164 -20.331 1.00 69.69 189 LYS A N 1
ATOM 1482 C CA . LYS A 1 189 ? 7.551 8.602 -21.734 1.00 69.69 189 LYS A CA 1
ATOM 1483 C C . LYS A 1 189 ? 6.237 8.151 -22.382 1.00 69.69 189 LYS A C 1
ATOM 1485 O O . LYS A 1 189 ? 5.964 6.948 -22.413 1.00 69.69 189 LYS A O 1
ATOM 1490 N N . LYS A 1 190 ? 5.472 9.113 -22.914 1.00 60.75 190 LYS A N 1
ATOM 1491 C CA . LYS A 1 190 ? 4.235 8.870 -23.676 1.00 60.75 190 LYS A CA 1
ATOM 1492 C C . LYS A 1 190 ? 4.454 7.891 -24.834 1.00 60.75 190 LYS A C 1
ATOM 1494 O O . LYS A 1 190 ? 5.601 7.768 -25.329 1.00 60.75 190 LYS A O 1
#